Protein AF-A0A2U3KRH2-F1 (afdb_monomer_lite)

Secondary structure (DSSP, 8-state):
-HHHHHHHT--GGGTSBTTBTT---SHHHHHHHHHHHHHHHHHHTTTGGGT---HHHHHTT-SS-----THHHHHHHTT--GGGPPPHHHHTSBHHHHSTT--TTTTSBGGGHHHHHHHHHHHHT--GGGTSBTTBTT---SHHHHHHHHHHHHHHHGGGGS-GGG-----HHHHHTTSSS-------

Radius of gyration: 19.41 Å; chains: 1; bounding box: 46×32×59 Å

Foldseek 3Di:
DVVLCQLALHDPVQQAPPPCRPDRPDPNSLLVVLVVVLQVCCCVPLCVVVRGADSNLQRVNHNAGDDQDPVLLVVQLVVQDPVLDDDPVQQQDQLLVPDAQDDLRRRPRVVCVSSVLSQLCSLALHDLVQQADVVGRNDRVHVLVVSVSSVSVSVVSQCVSDDPVSRDDDGSNSRNVNHNRGDHDDPD

Structure (mmCIF, N/CA/C/O backbone):
data_AF-A0A2U3KRH2-F1
#
_entry.id   AF-A0A2U3KRH2-F1
#
loop_
_atom_site.group_PDB
_atom_site.id
_atom_site.type_symbol
_atom_site.label_atom_id
_atom_site.label_alt_id
_atom_site.label_comp_id
_atom_site.label_asym_id
_atom_site.label_entity_id
_atom_site.label_seq_id
_atom_site.pdbx_PDB_ins_code
_atom_site.Cartn_x
_atom_site.Cartn_y
_atom_site.Cartn_z
_atom_site.occupancy
_atom_site.B_iso_or_equiv
_atom_site.auth_seq_id
_atom_site.auth_comp_id
_atom_site.auth_asym_id
_atom_site.auth_atom_id
_atom_site.pdbx_PDB_model_num
ATOM 1 N N . MET A 1 1 ? 9.803 -6.862 -21.923 1.00 70.50 1 MET A N 1
ATOM 2 C CA . MET A 1 1 ? 10.541 -5.596 -21.695 1.00 70.50 1 MET A CA 1
ATOM 3 C C . MET A 1 1 ? 9.759 -4.360 -22.129 1.00 70.50 1 MET A C 1
ATOM 5 O O . MET A 1 1 ? 9.783 -3.391 -21.386 1.00 70.50 1 MET A O 1
ATOM 9 N N . GLN A 1 2 ? 9.022 -4.373 -23.251 1.00 69.81 2 GLN A N 1
ATOM 10 C CA . GLN A 1 2 ? 8.226 -3.208 -23.693 1.00 69.81 2 GLN A CA 1
ATOM 11 C C . GLN A 1 2 ? 7.195 -2.727 -22.649 1.00 69.81 2 GLN A C 1
ATOM 13 O O . GLN A 1 2 ? 7.018 -1.529 -22.452 1.00 69.81 2 GLN A O 1
ATOM 18 N N . THR A 1 3 ? 6.589 -3.654 -21.903 1.00 84.50 3 THR A N 1
ATOM 19 C CA . THR A 1 3 ? 5.672 -3.351 -20.791 1.00 84.50 3 THR A CA 1
ATOM 20 C C . THR A 1 3 ? 6.333 -2.581 -19.647 1.00 84.50 3 THR A C 1
ATOM 22 O O . THR A 1 3 ? 5.713 -1.692 -19.076 1.00 84.50 3 THR A O 1
ATOM 25 N N . ILE A 1 4 ? 7.606 -2.857 -19.347 1.00 89.44 4 ILE A N 1
ATOM 26 C CA . ILE A 1 4 ? 8.337 -2.210 -18.248 1.00 89.44 4 ILE A CA 1
ATOM 27 C C . ILE A 1 4 ? 8.609 -0.737 -18.566 1.00 89.44 4 ILE A C 1
ATOM 29 O O . ILE A 1 4 ? 8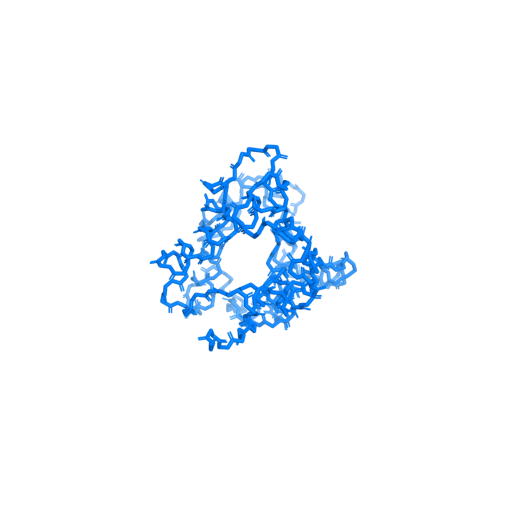.418 0.108 -17.695 1.00 89.44 4 ILE A O 1
ATOM 33 N N . GLY A 1 5 ? 8.997 -0.420 -19.806 1.00 90.50 5 GLY A N 1
ATOM 34 C CA . GLY A 1 5 ? 9.218 0.966 -20.235 1.00 90.50 5 GLY A CA 1
ATOM 35 C C . GLY A 1 5 ? 7.955 1.816 -20.093 1.00 90.50 5 GLY A C 1
ATOM 36 O O . GLY A 1 5 ? 7.981 2.858 -19.443 1.00 90.50 5 GLY A O 1
ATOM 37 N N . ARG A 1 6 ? 6.815 1.308 -20.585 1.00 90.94 6 ARG A N 1
ATOM 38 C CA . ARG A 1 6 ? 5.498 1.940 -20.403 1.00 90.94 6 ARG A CA 1
ATOM 39 C C . ARG A 1 6 ? 5.147 2.117 -18.926 1.00 90.94 6 ARG A C 1
ATOM 41 O O . ARG A 1 6 ? 4.752 3.202 -18.515 1.00 90.94 6 ARG A O 1
ATOM 48 N N . ASP A 1 7 ? 5.274 1.057 -18.131 1.00 93.19 7 ASP A N 1
ATOM 49 C CA . ASP A 1 7 ? 4.825 1.068 -16.738 1.00 93.19 7 ASP A CA 1
ATOM 50 C C . ASP A 1 7 ? 5.655 2.009 -15.857 1.00 93.19 7 ASP A C 1
ATOM 52 O O . ASP A 1 7 ? 5.129 2.561 -14.891 1.00 93.19 7 ASP A O 1
ATOM 56 N N . LEU A 1 8 ? 6.927 2.210 -16.204 1.00 93.81 8 LEU A N 1
ATOM 57 C CA . LEU A 1 8 ? 7.846 3.137 -15.543 1.00 93.81 8 LEU A CA 1
ATOM 58 C C . LEU A 1 8 ? 7.856 4.540 -16.170 1.00 93.81 8 LEU A C 1
ATOM 60 O O . LEU A 1 8 ? 8.373 5.462 -15.542 1.00 93.81 8 LEU A O 1
ATOM 64 N N . GLY A 1 9 ? 7.321 4.702 -17.383 1.00 93.62 9 GLY A N 1
ATOM 65 C CA . GLY A 1 9 ? 7.415 5.938 -18.164 1.00 93.62 9 GLY A CA 1
ATOM 66 C C . GLY A 1 9 ? 8.844 6.274 -18.589 1.00 93.62 9 GLY A C 1
ATOM 67 O O . GLY A 1 9 ? 9.248 7.433 -18.526 1.00 93.62 9 GLY A O 1
ATOM 68 N N . VAL A 1 10 ? 9.636 5.263 -18.957 1.00 94.19 10 VAL A N 1
ATOM 69 C CA . VAL A 1 10 ? 11.036 5.435 -19.371 1.00 94.19 10 VAL A CA 1
ATOM 70 C C . VAL A 1 10 ? 11.343 4.683 -20.661 1.00 94.19 10 VAL A C 1
ATOM 72 O O . VAL A 1 10 ? 10.783 3.622 -20.934 1.00 94.19 10 VAL A O 1
ATOM 75 N N . GLU A 1 11 ? 12.303 5.209 -21.415 1.00 92.75 11 GLU A N 1
ATOM 76 C CA . GLU A 1 11 ? 12.871 4.546 -22.589 1.00 92.75 11 GLU A CA 1
ATOM 77 C C . GLU A 1 11 ? 13.816 3.396 -22.202 1.00 92.75 11 GLU A C 1
ATOM 79 O O . GLU A 1 11 ? 14.381 3.366 -21.105 1.00 92.75 11 GLU A O 1
ATOM 84 N N . CYS A 1 12 ? 14.067 2.469 -23.132 1.00 92.06 12 CYS A N 1
ATOM 85 C CA . CYS A 1 12 ? 14.945 1.309 -22.917 1.00 92.06 12 CYS A CA 1
ATOM 86 C C . CYS A 1 12 ? 16.357 1.705 -22.443 1.00 92.06 12 CYS A C 1
ATOM 88 O O . CYS A 1 12 ? 16.960 1.034 -21.603 1.00 92.06 12 CYS A O 1
ATOM 90 N N . SER A 1 13 ? 16.875 2.826 -22.951 1.00 92.12 13 SER A N 1
ATOM 91 C CA . SER A 1 13 ? 18.198 3.370 -22.620 1.00 92.12 13 SER A CA 1
ATOM 92 C C . SER A 1 13 ? 18.316 3.865 -21.172 1.00 92.12 13 SER A C 1
ATOM 94 O O . SER A 1 13 ? 19.429 4.105 -20.698 1.00 92.12 13 SER A O 1
ATOM 96 N N . HIS A 1 14 ? 17.204 3.977 -20.435 1.00 93.12 14 HIS A N 1
ATOM 97 C CA . HIS A 1 14 ? 17.227 4.249 -18.998 1.00 93.12 14 HIS A CA 1
ATOM 98 C C . HIS A 1 14 ? 17.941 3.134 -18.226 1.00 93.12 14 HIS A C 1
ATOM 100 O O . HIS A 1 14 ? 18.745 3.412 -17.335 1.00 93.12 14 HIS A O 1
ATOM 106 N N . CYS A 1 15 ? 17.683 1.879 -18.604 1.00 91.69 15 CYS A N 1
ATOM 107 C CA . CYS A 1 15 ? 18.249 0.701 -17.950 1.00 91.69 15 CYS A CA 1
ATOM 108 C C . CYS A 1 15 ? 19.380 0.056 -18.751 1.00 91.69 15 CYS A C 1
ATOM 110 O O . CYS A 1 15 ? 20.245 -0.573 -18.156 1.00 91.69 15 CYS A O 1
ATOM 112 N N . HIS A 1 16 ? 19.404 0.217 -20.072 1.00 92.81 16 HIS A N 1
ATOM 113 C CA . HIS A 1 16 ? 20.395 -0.426 -20.934 1.00 92.81 16 HIS A CA 1
ATOM 114 C C . HIS A 1 16 ? 21.419 0.566 -21.495 1.00 92.81 16 HIS A C 1
ATOM 116 O O . HIS A 1 16 ? 21.164 1.771 -21.608 1.00 92.81 16 HIS A O 1
ATOM 122 N N . VAL A 1 17 ? 22.594 0.049 -21.848 1.00 92.50 17 VAL A N 1
ATOM 123 C CA . VAL A 1 17 ? 23.588 0.764 -22.654 1.00 92.50 17 VAL A CA 1
ATOM 124 C C . VAL A 1 17 ? 23.128 0.720 -24.111 1.00 92.50 17 VAL A C 1
ATOM 126 O O . VAL A 1 17 ? 22.852 -0.356 -24.640 1.00 92.50 17 VAL A O 1
ATOM 129 N N . ALA A 1 18 ? 22.981 1.889 -24.742 1.00 87.62 18 ALA A N 1
ATOM 130 C CA . ALA A 1 18 ? 22.632 1.955 -26.159 1.00 87.62 18 ALA A CA 1
ATOM 131 C C . ALA A 1 18 ? 23.716 1.245 -26.982 1.00 87.62 18 ALA A C 1
ATOM 133 O O . ALA A 1 18 ? 24.892 1.318 -26.637 1.00 87.62 18 ALA A O 1
ATOM 134 N N . ASP A 1 19 ? 23.298 0.521 -28.019 1.00 87.94 19 ASP A N 1
ATOM 135 C CA . ASP A 1 19 ? 24.166 -0.248 -28.923 1.00 87.94 19 ASP A CA 1
ATOM 136 C C . ASP A 1 19 ? 24.884 -1.463 -28.298 1.00 87.94 19 ASP A C 1
ATOM 138 O O . ASP A 1 19 ? 25.491 -2.252 -29.019 1.00 87.94 19 ASP A O 1
ATOM 142 N N . ASP A 1 20 ? 24.725 -1.698 -26.990 1.00 89.00 20 ASP A N 1
ATOM 143 C CA . ASP A 1 20 ? 25.175 -2.915 -26.307 1.00 89.00 20 ASP A CA 1
ATOM 144 C C . ASP A 1 20 ? 24.178 -3.369 -25.225 1.00 89.00 20 ASP A C 1
ATOM 146 O O . ASP A 1 20 ? 24.377 -3.242 -24.013 1.00 89.00 20 ASP A O 1
ATOM 150 N N . TRP A 1 21 ? 23.063 -3.934 -25.690 1.00 86.62 21 TRP A N 1
ATOM 151 C CA . TRP A 1 21 ? 21.920 -4.343 -24.864 1.00 86.62 21 TRP A CA 1
ATOM 152 C C . TRP A 1 21 ? 22.203 -5.495 -23.892 1.00 86.62 21 TRP A C 1
ATOM 154 O O . TRP A 1 21 ? 21.346 -5.807 -23.061 1.00 86.62 21 TRP A O 1
ATOM 164 N N . LYS A 1 22 ? 23.371 -6.141 -24.000 1.00 87.00 22 LYS A N 1
ATOM 165 C CA . LYS A 1 22 ? 23.791 -7.234 -23.114 1.00 87.00 22 LYS A CA 1
ATOM 166 C C . LYS A 1 22 ? 24.509 -6.730 -21.862 1.00 87.00 22 LYS A C 1
ATOM 168 O O . LYS A 1 22 ? 24.629 -7.498 -20.913 1.00 87.00 22 LYS A O 1
ATOM 173 N N . ARG A 1 23 ? 24.965 -5.473 -21.845 1.00 88.69 23 ARG A N 1
ATOM 174 C CA . ARG A 1 23 ? 25.612 -4.869 -20.674 1.00 88.69 23 ARG A CA 1
ATOM 175 C C . ARG A 1 23 ? 24.585 -4.487 -19.613 1.00 88.69 23 ARG A C 1
ATOM 177 O O . ARG A 1 23 ? 23.612 -3.784 -19.885 1.00 88.69 23 ARG A O 1
ATOM 184 N N . ASP A 1 24 ? 24.855 -4.917 -18.389 1.00 86.50 24 ASP A N 1
ATOM 185 C CA . ASP A 1 24 ? 24.032 -4.754 -17.187 1.00 86.50 24 ASP A CA 1
ATOM 186 C C . ASP A 1 24 ? 24.647 -3.786 -16.158 1.00 86.50 24 ASP A C 1
ATOM 188 O O . ASP A 1 24 ? 24.231 -3.719 -15.004 1.00 86.50 24 ASP A O 1
ATOM 192 N N . GLU A 1 25 ? 25.616 -2.981 -16.586 1.00 89.44 25 GLU A N 1
ATOM 193 C CA . GLU A 1 25 ? 26.417 -2.108 -15.719 1.00 89.44 25 GLU A CA 1
ATOM 194 C C . GLU A 1 25 ? 25.675 -0.895 -15.143 1.00 89.44 25 GLU A C 1
ATOM 196 O O . GLU A 1 25 ? 26.145 -0.260 -14.196 1.00 89.44 25 GLU A O 1
ATOM 201 N N . LYS A 1 26 ? 24.519 -0.533 -15.709 1.00 92.75 26 LYS A N 1
ATOM 202 C CA . LYS A 1 26 ? 23.743 0.604 -15.215 1.00 92.75 26 LYS A CA 1
ATOM 203 C C . LYS A 1 26 ? 23.108 0.253 -13.865 1.00 92.75 26 LYS A C 1
ATOM 205 O O . LYS A 1 26 ? 22.408 -0.755 -13.774 1.00 92.75 26 LYS A O 1
ATOM 210 N N . PRO A 1 27 ? 23.211 1.110 -12.832 1.00 92.38 27 PRO A N 1
ATOM 211 C CA . PRO A 1 27 ? 22.568 0.861 -11.537 1.00 92.38 27 PRO A CA 1
ATOM 212 C C . PRO A 1 27 ? 21.052 0.609 -11.628 1.00 92.38 27 PRO A C 1
ATOM 214 O O . PRO A 1 27 ? 20.483 -0.130 -10.822 1.00 92.38 27 PRO A O 1
ATOM 217 N N . GLN A 1 28 ? 20.397 1.218 -12.620 1.00 93.00 28 GLN A N 1
ATOM 218 C CA . GLN A 1 28 ? 18.980 1.046 -12.932 1.00 93.00 28 GLN A CA 1
ATOM 219 C C . GLN A 1 28 ? 18.657 -0.388 -13.366 1.00 93.00 28 GLN A C 1
ATOM 221 O O . GLN A 1 28 ? 17.587 -0.885 -13.021 1.00 93.00 28 GLN A O 1
ATOM 226 N N . PHE A 1 29 ? 19.570 -1.065 -14.070 1.00 93.12 29 PHE A N 1
ATOM 227 C CA . PHE A 1 29 ? 19.392 -2.450 -14.501 1.00 93.12 29 PHE A CA 1
ATOM 228 C C . PHE A 1 29 ? 19.314 -3.394 -13.297 1.00 93.12 29 PHE A C 1
ATOM 230 O O . PHE A 1 29 ? 18.320 -4.103 -13.134 1.00 93.12 29 PHE A O 1
ATOM 237 N N . ASP A 1 30 ? 20.311 -3.355 -12.405 1.00 92.94 30 ASP A N 1
ATOM 238 C CA . ASP A 1 30 ? 20.318 -4.191 -11.194 1.00 92.94 30 ASP A CA 1
ATOM 239 C C . ASP A 1 30 ? 19.111 -3.885 -10.294 1.00 92.94 30 ASP A C 1
ATOM 241 O O . ASP A 1 30 ? 18.456 -4.792 -9.773 1.00 92.94 30 ASP A O 1
ATOM 245 N N . PHE A 1 31 ? 18.757 -2.605 -10.142 1.00 94.00 31 PHE A N 1
ATOM 246 C CA . PHE A 1 31 ? 17.587 -2.228 -9.353 1.00 94.00 31 PHE A CA 1
ATOM 247 C C . PHE A 1 31 ? 16.275 -2.744 -9.968 1.00 94.00 31 PHE A C 1
ATOM 249 O O . PHE A 1 31 ? 15.429 -3.283 -9.250 1.00 94.00 31 PHE A O 1
ATOM 256 N N . ALA A 1 32 ? 16.119 -2.651 -11.291 1.00 94.25 32 ALA A N 1
ATOM 257 C CA . ALA A 1 32 ? 14.970 -3.205 -12.000 1.00 94.25 32 ALA A CA 1
ATOM 258 C C . ALA A 1 32 ? 14.902 -4.735 -11.862 1.00 94.25 32 ALA A C 1
ATOM 260 O O . ALA A 1 32 ? 13.823 -5.275 -11.623 1.00 94.25 32 ALA A O 1
ATOM 261 N N . ALA A 1 33 ? 16.035 -5.442 -11.913 1.00 94.12 33 ALA A N 1
ATOM 262 C CA . ALA A 1 33 ? 16.079 -6.889 -11.697 1.00 94.12 33 ALA A CA 1
ATOM 263 C C . ALA A 1 33 ? 15.563 -7.287 -10.300 1.00 94.12 33 ALA A C 1
ATOM 265 O O . ALA A 1 33 ? 14.817 -8.261 -10.160 1.00 94.12 33 ALA A O 1
ATOM 266 N N . ARG A 1 34 ? 15.890 -6.509 -9.260 1.00 95.69 34 ARG A N 1
ATOM 267 C CA . ARG A 1 34 ? 15.358 -6.708 -7.897 1.00 95.69 34 ARG A CA 1
ATOM 268 C C . ARG A 1 34 ? 13.857 -6.447 -7.824 1.00 95.69 34 ARG A C 1
ATOM 270 O O . ARG A 1 34 ? 13.134 -7.239 -7.223 1.00 95.69 34 ARG A O 1
ATOM 277 N N . MET A 1 35 ? 13.375 -5.399 -8.490 1.00 95.56 35 MET A N 1
ATOM 278 C CA . MET A 1 35 ? 11.940 -5.114 -8.599 1.00 95.56 35 MET A CA 1
ATOM 279 C C . MET A 1 35 ? 11.175 -6.233 -9.321 1.00 95.56 35 MET A C 1
ATOM 281 O O . MET A 1 35 ? 10.083 -6.604 -8.891 1.00 95.56 35 MET A O 1
ATOM 285 N N . ILE A 1 36 ? 11.750 -6.829 -10.370 1.00 95.44 36 ILE A N 1
ATOM 286 C CA . ILE A 1 36 ? 11.160 -7.985 -11.063 1.00 95.44 36 ILE A CA 1
ATOM 287 C C . ILE A 1 36 ? 11.036 -9.173 -10.100 1.00 95.44 36 ILE A C 1
ATOM 289 O O . ILE A 1 36 ? 9.952 -9.734 -9.959 1.00 95.44 36 ILE A O 1
ATOM 293 N N . ARG A 1 37 ? 12.104 -9.510 -9.365 1.00 96.56 37 ARG A N 1
ATOM 294 C CA . ARG A 1 37 ? 12.066 -10.596 -8.367 1.00 96.56 37 ARG A CA 1
ATOM 295 C C . ARG A 1 37 ? 11.051 -10.323 -7.259 1.00 96.56 37 ARG A C 1
ATOM 297 O O . ARG A 1 37 ? 10.305 -11.225 -6.892 1.00 96.56 37 ARG A O 1
ATOM 304 N N . MET A 1 38 ? 10.985 -9.085 -6.765 1.00 96.31 38 MET A N 1
ATOM 305 C CA . MET A 1 38 ? 9.997 -8.677 -5.766 1.00 96.31 38 MET A CA 1
ATOM 306 C C . MET A 1 38 ? 8.575 -8.862 -6.297 1.00 96.31 38 MET A C 1
ATOM 308 O O . MET A 1 38 ? 7.769 -9.525 -5.656 1.00 96.31 38 MET A O 1
ATOM 312 N N . THR A 1 39 ? 8.246 -8.305 -7.463 1.00 95.25 39 THR A N 1
ATOM 313 C CA . THR A 1 39 ? 6.881 -8.388 -8.015 1.00 95.25 39 THR A CA 1
ATOM 314 C C . THR A 1 39 ? 6.455 -9.833 -8.273 1.00 95.25 39 THR A C 1
ATOM 316 O O . THR A 1 39 ? 5.336 -10.203 -7.915 1.00 95.25 39 THR A O 1
ATOM 319 N N . GLN A 1 40 ? 7.353 -10.670 -8.799 1.00 95.56 40 GLN A N 1
ATOM 320 C CA . GLN A 1 40 ? 7.120 -12.105 -8.984 1.00 95.56 40 GLN A CA 1
ATOM 321 C C . GLN A 1 40 ? 6.924 -12.829 -7.648 1.00 95.56 40 GLN A C 1
ATOM 323 O O . GLN A 1 40 ? 5.939 -13.544 -7.479 1.00 95.56 40 GLN A O 1
ATOM 328 N N . GLY A 1 41 ? 7.814 -12.615 -6.678 1.00 96.62 41 GLY A N 1
ATOM 329 C CA . GLY A 1 41 ? 7.757 -13.289 -5.383 1.00 96.62 41 GLY A CA 1
ATOM 330 C C . GLY A 1 41 ? 6.550 -12.874 -4.540 1.00 96.62 41 GLY A C 1
ATOM 331 O O . GLY A 1 41 ? 5.884 -13.728 -3.957 1.00 96.62 41 GLY A O 1
ATOM 332 N N . LEU A 1 42 ? 6.183 -11.588 -4.536 1.00 95.50 42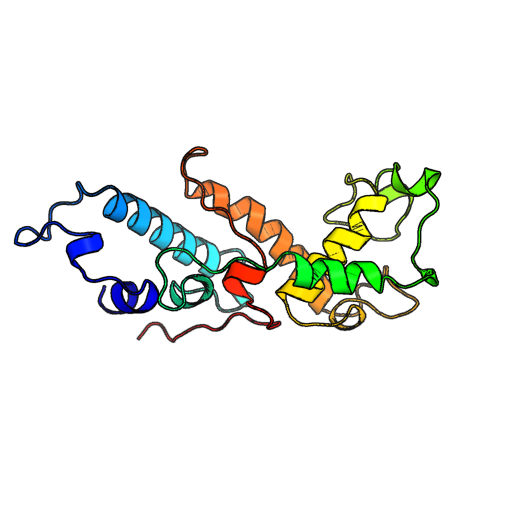 LEU A N 1
ATOM 333 C CA . LEU A 1 42 ? 4.956 -11.122 -3.884 1.00 95.50 42 LEU A CA 1
ATOM 334 C C . LEU A 1 42 ? 3.707 -11.713 -4.550 1.00 95.50 42 LEU A C 1
ATOM 336 O O . LEU A 1 42 ? 2.796 -12.147 -3.844 1.00 95.50 42 LEU A O 1
ATOM 340 N N . SER A 1 43 ? 3.675 -11.764 -5.887 1.00 95.25 43 SER A N 1
ATOM 341 C CA . SER A 1 43 ? 2.542 -12.304 -6.652 1.00 95.25 43 SER A CA 1
ATOM 342 C C . SER A 1 43 ? 2.408 -13.822 -6.545 1.00 95.25 43 SER A C 1
ATOM 344 O O . SER A 1 43 ? 1.295 -14.325 -6.600 1.00 95.25 43 SER A O 1
ATOM 346 N N . ALA A 1 44 ? 3.505 -14.556 -6.355 1.00 95.75 44 ALA A N 1
ATOM 347 C CA . ALA A 1 44 ? 3.479 -15.995 -6.087 1.00 95.75 44 ALA A CA 1
ATOM 348 C C . ALA A 1 44 ? 3.222 -16.326 -4.600 1.00 95.75 44 ALA A C 1
ATOM 350 O O . ALA A 1 44 ? 2.737 -17.413 -4.275 1.00 95.75 44 ALA A O 1
ATOM 351 N N . GLY A 1 45 ? 3.548 -15.394 -3.700 1.00 95.44 45 GLY A N 1
ATOM 352 C CA . GLY A 1 45 ? 3.420 -15.524 -2.250 1.00 95.44 45 GLY A CA 1
ATOM 353 C C . GLY A 1 45 ? 2.189 -14.812 -1.690 1.00 95.44 45 GLY A C 1
ATOM 354 O O . GLY A 1 45 ? 1.054 -15.161 -2.009 1.00 95.44 45 GLY A O 1
ATOM 355 N N . THR A 1 46 ? 2.414 -13.813 -0.829 1.00 94.81 46 THR A N 1
ATOM 356 C CA . THR A 1 46 ? 1.383 -13.103 -0.044 1.00 94.81 46 THR A CA 1
ATOM 357 C C . THR A 1 46 ? 0.213 -12.564 -0.874 1.00 94.81 46 THR A C 1
ATOM 359 O O . THR A 1 46 ? -0.892 -12.445 -0.351 1.00 94.81 46 THR A O 1
ATOM 362 N N . LEU A 1 47 ? 0.428 -12.236 -2.153 1.00 95.31 47 LEU A N 1
ATOM 363 C CA . LEU A 1 47 ? -0.594 -11.665 -3.036 1.00 95.31 47 LEU A CA 1
ATOM 364 C C . LEU A 1 47 ? -1.195 -12.666 -4.027 1.00 95.31 47 LEU A C 1
ATOM 366 O O . LEU A 1 47 ? -2.039 -12.260 -4.828 1.00 95.31 47 LEU A O 1
ATOM 370 N N . ARG A 1 48 ? -0.805 -13.945 -3.980 1.00 94.06 48 ARG A N 1
ATOM 371 C CA . ARG A 1 48 ? -1.260 -14.977 -4.927 1.00 94.06 48 ARG A CA 1
ATOM 372 C C . ARG A 1 48 ? -2.775 -15.021 -5.046 1.00 94.06 48 ARG A C 1
ATOM 374 O O . ARG A 1 48 ? -3.322 -14.831 -6.129 1.00 94.06 48 ARG A O 1
ATOM 381 N N . ASP A 1 49 ? -3.449 -15.150 -3.911 1.00 93.50 49 ASP A N 1
ATOM 382 C CA . ASP A 1 49 ? -4.905 -15.315 -3.871 1.00 93.50 49 ASP A CA 1
ATOM 383 C C . ASP A 1 49 ? -5.651 -13.971 -4.025 1.00 93.50 49 ASP A C 1
ATOM 385 O O . ASP A 1 49 ? -6.876 -13.923 -4.086 1.00 93.50 49 ASP A O 1
ATOM 389 N N . LEU A 1 50 ? -4.908 -12.861 -4.139 1.00 92.69 50 LEU A N 1
ATOM 390 C CA . LEU A 1 50 ? -5.425 -11.518 -4.422 1.00 92.69 50 LEU A CA 1
ATOM 391 C C . LEU A 1 50 ? -5.157 -11.081 -5.874 1.00 92.69 50 LEU A C 1
ATOM 393 O O . LEU A 1 50 ? -5.501 -9.961 -6.262 1.00 92.69 50 LEU A O 1
ATOM 397 N N . GLY A 1 51 ? -4.568 -11.959 -6.694 1.00 90.69 51 GLY A N 1
ATOM 398 C CA . GLY A 1 51 ? -4.267 -11.750 -8.114 1.00 90.69 51 GLY A CA 1
ATOM 399 C C . GLY A 1 51 ? -2.936 -11.045 -8.408 1.00 90.69 51 GLY A C 1
ATOM 400 O O . GLY A 1 51 ? -2.744 -10.563 -9.522 1.00 90.69 51 GLY A O 1
ATOM 401 N N . GLY A 1 52 ? -2.042 -10.936 -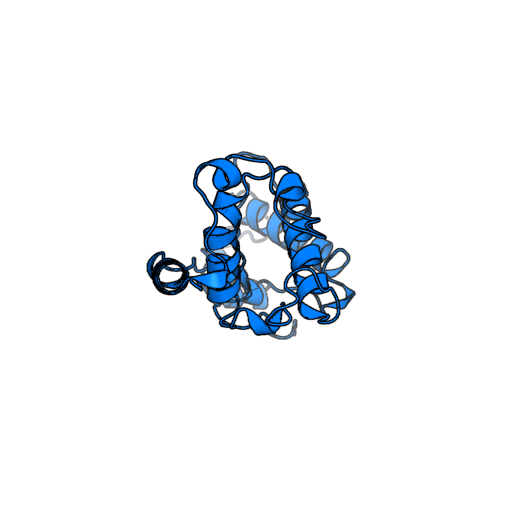7.421 1.00 93.44 52 GLY A N 1
ATOM 402 C CA . GLY A 1 52 ? -0.701 -10.371 -7.596 1.00 93.44 52 GLY A CA 1
ATOM 403 C C . GLY A 1 52 ? -0.656 -8.867 -7.888 1.00 93.44 52 GLY A C 1
ATOM 404 O O . GLY A 1 52 ? -1.654 -8.151 -7.759 1.00 93.44 52 GLY A O 1
ATOM 405 N N . VAL A 1 53 ? 0.531 -8.394 -8.273 1.00 93.75 53 VAL A N 1
ATOM 406 C CA . VAL A 1 53 ? 0.837 -7.001 -8.646 1.00 93.75 53 VAL A CA 1
ATOM 407 C C . VAL A 1 53 ? 1.712 -6.954 -9.894 1.00 93.75 53 VAL A C 1
ATOM 409 O O . VAL A 1 53 ? 2.452 -7.887 -10.192 1.00 93.75 53 VAL A O 1
ATOM 412 N N . THR A 1 54 ? 1.649 -5.832 -10.605 1.00 93.50 54 THR A N 1
ATOM 413 C CA . THR A 1 54 ? 2.492 -5.541 -11.775 1.00 93.50 54 THR A CA 1
ATOM 414 C C . THR A 1 54 ? 3.298 -4.267 -11.535 1.00 93.50 54 THR A C 1
ATOM 416 O O . THR A 1 54 ? 3.084 -3.574 -10.538 1.00 93.50 54 THR A O 1
ATOM 419 N N . CYS A 1 55 ? 4.207 -3.920 -12.448 1.00 94.44 55 CYS A N 1
ATOM 420 C CA . CYS A 1 55 ? 4.924 -2.645 -12.392 1.00 94.44 55 CYS A CA 1
ATOM 421 C C . CYS A 1 55 ? 3.933 -1.464 -12.401 1.00 94.44 55 CYS A C 1
ATOM 423 O O . CYS A 1 55 ? 4.076 -0.542 -11.594 1.00 94.44 55 CYS A O 1
ATOM 425 N N . TRP A 1 56 ? 2.874 -1.545 -13.221 1.00 94.62 56 TRP A N 1
ATOM 426 C CA . TRP A 1 56 ? 1.788 -0.559 -13.258 1.00 94.62 56 TRP A CA 1
ATOM 427 C C . TRP A 1 56 ? 1.104 -0.339 -11.908 1.00 94.62 56 TRP A C 1
ATOM 429 O O . TRP A 1 56 ? 0.759 0.795 -11.592 1.00 94.62 56 TRP A O 1
ATOM 439 N N . SER A 1 57 ? 0.944 -1.383 -11.086 1.00 94.31 57 SER A N 1
ATOM 440 C CA . SER A 1 57 ? 0.253 -1.273 -9.794 1.00 94.31 57 SER A CA 1
ATOM 441 C C . SER A 1 57 ? 0.827 -0.177 -8.907 1.00 94.31 57 SER A C 1
ATOM 443 O O . SER A 1 57 ? 0.063 0.485 -8.212 1.00 94.31 57 SER A O 1
ATOM 445 N N . CYS A 1 58 ? 2.142 0.043 -8.977 1.00 95.25 58 CYS A N 1
ATOM 446 C CA . CYS A 1 58 ? 2.830 1.085 -8.223 1.00 95.25 58 CYS A CA 1
ATOM 447 C C . CYS A 1 58 ? 3.190 2.295 -9.091 1.00 95.25 58 CYS A C 1
ATOM 449 O O . CYS A 1 58 ? 2.962 3.437 -8.696 1.00 95.25 58 CYS A O 1
ATOM 451 N N . HIS A 1 59 ? 3.808 2.049 -10.249 1.00 95.31 59 HIS A N 1
ATOM 452 C CA . HIS A 1 59 ? 4.522 3.083 -10.990 1.00 95.31 59 HIS A CA 1
ATOM 453 C C . HIS A 1 59 ? 3.611 3.964 -11.842 1.00 95.31 59 HIS A C 1
ATOM 455 O O . HIS A 1 59 ? 3.841 5.168 -11.895 1.00 95.31 59 HIS A O 1
ATOM 461 N N . ARG A 1 60 ? 2.575 3.402 -12.480 1.00 93.69 60 ARG A N 1
ATOM 462 C CA . ARG A 1 60 ? 1.621 4.135 -13.340 1.00 93.69 60 ARG A CA 1
ATOM 463 C C . ARG A 1 60 ? 2.291 5.168 -14.258 1.00 93.69 60 ARG A C 1
ATOM 465 O O . ARG A 1 60 ? 1.949 6.349 -14.239 1.00 93.69 60 ARG A O 1
ATOM 472 N N . GLY A 1 61 ? 3.307 4.731 -14.999 1.00 93.62 61 GLY A N 1
ATOM 473 C CA . GLY A 1 61 ? 4.066 5.578 -15.919 1.00 93.62 61 GLY A CA 1
ATOM 474 C C . GLY A 1 61 ? 5.079 6.509 -15.247 1.00 93.62 61 GLY A C 1
ATOM 475 O O . GLY A 1 61 ? 5.529 7.457 -15.877 1.00 93.62 61 GLY A O 1
ATOM 476 N N . ASN A 1 62 ? 5.430 6.280 -13.978 1.00 93.81 62 ASN A N 1
ATOM 477 C CA . ASN A 1 62 ? 6.407 7.085 -13.246 1.00 93.81 62 ASN A CA 1
ATOM 478 C C . ASN A 1 62 ? 7.467 6.209 -12.571 1.00 93.81 62 ASN A C 1
ATOM 480 O O . ASN A 1 62 ? 7.163 5.355 -11.735 1.00 93.81 62 ASN A O 1
ATOM 484 N N . VAL A 1 63 ? 8.745 6.493 -12.837 1.00 92.31 63 VAL A N 1
ATOM 485 C CA . VAL A 1 63 ? 9.881 5.759 -12.248 1.00 92.31 63 VAL A CA 1
ATOM 486 C C . VAL A 1 63 ? 9.898 5.826 -10.715 1.00 92.31 63 VAL A C 1
ATOM 488 O O . VAL A 1 63 ? 10.353 4.895 -10.052 1.00 92.31 63 VAL A O 1
ATOM 491 N N . LYS A 1 64 ? 9.341 6.894 -10.132 1.00 92.69 64 LYS A N 1
ATOM 492 C CA . LYS A 1 64 ? 9.074 7.010 -8.695 1.00 92.69 64 LYS A CA 1
ATOM 493 C C . LYS A 1 64 ? 7.564 6.912 -8.459 1.00 92.69 64 LYS A C 1
ATOM 495 O O . LYS A 1 64 ? 6.847 7.804 -8.907 1.00 92.69 64 LYS A O 1
ATOM 500 N N . PRO A 1 65 ? 7.079 5.879 -7.748 1.00 94.31 65 PRO A N 1
ATOM 501 C CA . PRO A 1 65 ? 5.662 5.753 -7.438 1.00 94.31 65 PRO A CA 1
ATOM 502 C C . PRO A 1 65 ? 5.114 6.932 -6.630 1.00 94.31 65 PRO A C 1
ATOM 504 O O . PRO A 1 65 ? 5.825 7.543 -5.824 1.00 94.31 65 PRO A O 1
ATOM 507 N N . ALA A 1 66 ? 3.820 7.202 -6.799 1.00 93.00 66 ALA A N 1
ATOM 508 C CA . ALA A 1 66 ? 3.125 8.234 -6.045 1.00 93.00 66 ALA A CA 1
ATOM 509 C C . ALA A 1 66 ? 3.125 7.934 -4.535 1.00 93.00 66 ALA A C 1
ATOM 511 O O . ALA A 1 66 ? 3.037 6.783 -4.090 1.00 93.00 66 ALA A O 1
ATOM 512 N N . ARG A 1 67 ? 3.184 8.999 -3.731 1.00 93.75 67 ARG A N 1
ATOM 513 C CA . ARG A 1 67 ? 3.029 8.943 -2.272 1.00 93.75 67 ARG A CA 1
ATOM 514 C C . ARG A 1 67 ? 1.748 9.650 -1.868 1.00 93.75 67 ARG A C 1
ATOM 516 O O . ARG A 1 67 ? 1.313 10.580 -2.541 1.00 93.75 67 ARG A O 1
ATOM 523 N N . MET A 1 68 ? 1.166 9.212 -0.758 1.00 94.56 68 MET A N 1
ATOM 524 C CA . MET A 1 68 ? -0.051 9.830 -0.250 1.00 94.56 68 MET A CA 1
ATOM 525 C C . MET A 1 68 ? 0.240 11.251 0.254 1.00 94.56 68 MET A C 1
ATOM 527 O O . MET A 1 68 ? 1.170 11.412 1.055 1.00 94.56 68 MET A O 1
ATOM 531 N N . PRO A 1 69 ? -0.542 12.269 -0.148 1.00 93.81 69 PRO A N 1
ATOM 532 C CA . PRO A 1 69 ? -0.461 13.592 0.457 1.00 93.81 69 PRO A CA 1
ATOM 533 C C . PRO A 1 69 ? -0.760 13.526 1.958 1.00 93.81 69 PRO A C 1
ATOM 535 O O . PRO A 1 69 ? -1.626 12.772 2.403 1.00 93.81 69 PRO A O 1
ATOM 538 N N . ARG A 1 70 ? -0.057 14.336 2.756 1.00 93.88 70 ARG A N 1
ATOM 539 C CA . ARG A 1 70 ? -0.228 14.347 4.217 1.00 93.88 70 ARG A CA 1
ATOM 540 C C . ARG A 1 70 ? -1.653 14.746 4.629 1.00 93.88 70 ARG A C 1
ATOM 542 O O . ARG A 1 70 ? -2.274 14.045 5.424 1.00 93.88 70 ARG A O 1
ATOM 549 N N . ALA A 1 71 ? -2.198 15.777 3.982 1.00 95.31 71 ALA A N 1
ATOM 550 C CA . ALA A 1 71 ? -3.561 16.254 4.213 1.00 95.31 71 ALA A CA 1
ATOM 551 C C . ALA A 1 71 ? -4.621 15.139 4.082 1.00 95.31 71 ALA A C 1
ATOM 553 O O . ALA A 1 71 ? -5.591 15.113 4.832 1.00 95.31 71 ALA A O 1
ATOM 554 N N . SER A 1 72 ? -4.406 14.151 3.199 1.00 92.50 72 SER A N 1
ATOM 555 C CA . SER A 1 72 ? -5.376 13.079 2.940 1.00 92.50 72 SER A CA 1
ATOM 556 C C . SER A 1 72 ? -5.714 12.227 4.168 1.00 92.50 72 SER A C 1
ATOM 558 O O . SER A 1 72 ? -6.834 11.721 4.264 1.00 92.50 72 SER A O 1
ATOM 560 N N . TRP A 1 73 ? -4.768 12.036 5.094 1.00 94.12 73 TRP A N 1
ATOM 561 C CA . TRP A 1 73 ? -5.014 11.302 6.339 1.00 94.12 73 TRP A CA 1
ATOM 562 C C . TRP A 1 73 ? -5.222 12.230 7.540 1.00 94.12 73 TRP A C 1
ATOM 564 O O . TRP A 1 73 ? -5.929 11.837 8.467 1.00 94.12 73 TRP A O 1
ATOM 574 N N . GLU A 1 74 ? -4.681 13.452 7.520 1.00 96.25 74 GLU A N 1
ATOM 575 C CA . GLU A 1 74 ? -4.924 14.457 8.565 1.00 96.25 74 GLU A CA 1
ATOM 576 C C . GLU A 1 74 ? -6.394 14.876 8.619 1.00 96.25 74 GLU A C 1
ATOM 578 O O . GLU A 1 74 ? -6.980 14.875 9.699 1.00 96.25 74 GLU A O 1
ATOM 583 N N . ASP A 1 75 ? -7.030 15.113 7.470 1.00 93.50 75 ASP A N 1
ATOM 584 C CA . ASP A 1 75 ? -8.454 15.470 7.401 1.00 93.50 75 ASP A CA 1
ATOM 585 C C . ASP A 1 75 ? -9.360 14.376 7.980 1.00 93.50 75 ASP A C 1
ATOM 587 O O . ASP A 1 75 ? -10.435 14.646 8.521 1.00 93.50 75 ASP A O 1
ATOM 591 N N . ARG A 1 76 ? -8.934 13.116 7.855 1.00 94.06 76 ARG A N 1
ATOM 592 C CA . ARG A 1 76 ? -9.641 11.961 8.420 1.00 94.06 76 ARG A CA 1
ATOM 593 C C . ARG A 1 76 ? -9.398 11.840 9.915 1.00 94.06 76 ARG A C 1
ATOM 595 O O . ARG A 1 76 ? -10.350 11.615 10.655 1.00 94.06 76 ARG A O 1
ATOM 602 N N . LEU A 1 77 ? -8.157 12.037 10.354 1.00 95.06 77 LEU A N 1
ATOM 603 C CA . LEU A 1 77 ? -7.804 12.031 11.769 1.00 95.06 77 LEU A CA 1
ATOM 604 C C . LEU A 1 77 ? -8.505 13.166 12.530 1.00 95.06 77 LEU A C 1
ATOM 606 O O . LEU A 1 77 ? -8.976 12.954 13.642 1.00 95.06 77 LEU A O 1
ATOM 610 N N . ALA A 1 78 ? -8.653 14.341 11.916 1.00 94.31 78 ALA A N 1
ATOM 611 C CA . ALA A 1 78 ? -9.410 15.457 12.482 1.00 94.31 78 ALA A CA 1
ATOM 612 C C . ALA A 1 78 ? -10.892 15.110 12.723 1.00 94.31 78 ALA A C 1
ATOM 614 O O . ALA A 1 78 ? -11.525 15.671 13.612 1.00 94.31 78 ALA A O 1
ATOM 615 N N . LYS A 1 79 ? -11.436 14.154 11.959 1.00 91.81 79 LYS A N 1
ATOM 616 C CA . LYS A 1 79 ? -12.816 13.649 12.056 1.00 91.81 79 LYS A CA 1
ATOM 617 C C . LYS A 1 79 ? -12.902 12.327 12.826 1.00 91.81 79 LYS A C 1
ATOM 619 O O . LYS A 1 79 ? -13.861 11.573 12.651 1.00 91.81 79 LYS A O 1
ATOM 624 N N . TRP A 1 80 ? -11.898 12.014 13.646 1.00 93.06 80 TRP A N 1
ATOM 625 C CA . TRP A 1 80 ? -11.902 10.798 14.453 1.00 93.06 80 TRP A CA 1
ATOM 626 C C . TRP A 1 80 ? -13.122 10.772 15.393 1.00 93.06 80 TRP A C 1
ATOM 628 O O . TRP A 1 80 ? -13.348 11.761 16.095 1.00 93.06 80 TRP A O 1
ATOM 638 N N . PRO A 1 81 ? -13.903 9.674 15.444 1.00 88.06 81 PRO A N 1
ATOM 639 C CA . PRO A 1 81 ? -15.131 9.632 16.234 1.00 88.06 81 PRO A CA 1
ATOM 640 C C . PRO A 1 81 ? -14.874 9.865 17.724 1.00 88.06 81 PRO A C 1
ATOM 642 O O . PRO A 1 81 ? -14.012 9.212 18.313 1.00 88.06 81 PRO A O 1
ATOM 645 N N . ASP A 1 82 ? -15.678 10.723 18.358 1.00 88.44 82 ASP A N 1
ATOM 646 C CA . ASP A 1 82 ? -15.560 11.021 19.793 1.00 88.44 82 ASP A CA 1
ATOM 647 C C . ASP A 1 82 ? -15.697 9.767 20.663 1.00 88.44 82 ASP A C 1
ATOM 649 O O . ASP A 1 82 ? -14.933 9.576 21.605 1.00 88.44 82 ASP A O 1
ATOM 653 N N . ALA A 1 83 ? -16.592 8.853 20.278 1.00 85.81 83 ALA A N 1
ATOM 654 C CA . ALA A 1 83 ? -1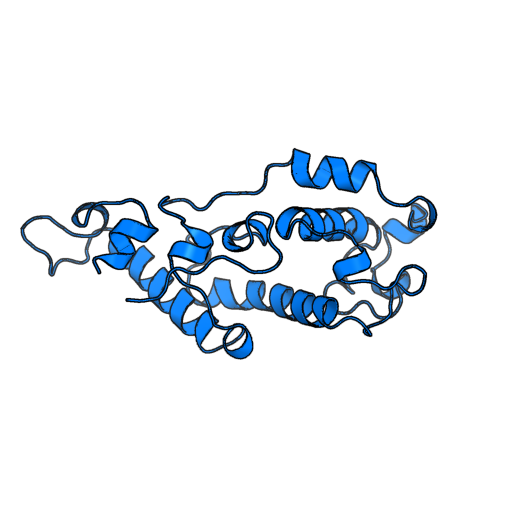6.788 7.564 20.944 1.00 85.81 83 ALA A CA 1
ATOM 655 C C . ALA A 1 83 ? -15.546 6.646 20.927 1.00 85.81 83 ALA A C 1
ATOM 657 O O . ALA A 1 83 ? -15.515 5.652 21.647 1.00 85.81 83 ALA A O 1
ATOM 658 N N . LEU A 1 84 ? -14.543 6.945 20.095 1.00 86.38 84 LEU A N 1
ATOM 659 C CA . LEU A 1 84 ? -13.291 6.194 19.975 1.00 86.38 84 LEU A CA 1
ATOM 660 C C . LEU A 1 84 ? -12.075 6.950 20.522 1.00 86.38 84 LEU A C 1
ATOM 662 O O . LEU A 1 84 ? -10.948 6.469 20.370 1.00 86.38 84 LEU A O 1
ATOM 666 N N . LYS A 1 85 ? -12.257 8.141 21.103 1.00 89.81 85 LYS A N 1
ATOM 667 C CA . LYS A 1 85 ? -11.152 8.893 21.703 1.00 89.81 85 LYS A CA 1
ATOM 668 C C . LYS A 1 85 ? -10.692 8.198 22.982 1.00 89.81 85 LYS A C 1
ATOM 670 O O . LYS A 1 85 ? -11.494 7.850 23.845 1.00 89.81 85 LYS A O 1
ATOM 675 N N . LEU A 1 86 ? -9.384 7.985 23.079 1.00 90.75 86 LEU A N 1
ATOM 676 C CA . LEU A 1 86 ? -8.746 7.411 24.259 1.00 90.75 86 LEU A CA 1
ATOM 677 C C . LEU A 1 86 ? -8.433 8.499 25.286 1.00 90.75 86 LEU A C 1
ATOM 679 O O . LEU A 1 86 ? -8.214 9.654 24.928 1.00 90.75 86 LEU A O 1
ATOM 683 N N . LYS A 1 87 ? -8.346 8.099 26.556 1.00 92.25 87 LYS A N 1
ATOM 684 C CA . LYS A 1 87 ? -7.714 8.911 27.600 1.00 92.25 87 LYS A CA 1
ATOM 685 C C . LYS A 1 87 ? -6.196 8.916 27.399 1.00 92.25 87 LYS A C 1
ATOM 687 O O . LYS A 1 87 ? -5.633 7.920 26.941 1.00 92.25 87 LYS A O 1
ATOM 692 N N . ASP A 1 88 ? -5.525 9.988 27.814 1.00 90.50 88 ASP A N 1
ATOM 693 C CA . ASP A 1 88 ? -4.067 10.134 27.663 1.00 90.50 88 ASP A CA 1
ATOM 694 C C . ASP A 1 88 ? -3.268 9.013 28.347 1.00 90.50 88 ASP A C 1
ATOM 696 O O . ASP A 1 88 ? -2.219 8.588 27.856 1.00 90.50 88 ASP A O 1
ATOM 700 N N . GLU A 1 89 ? -3.774 8.503 29.470 1.00 92.00 89 GLU A N 1
ATOM 701 C CA . GLU A 1 89 ? -3.183 7.376 30.197 1.00 92.00 89 GLU A CA 1
ATOM 702 C C . GLU A 1 89 ? -3.231 6.077 29.387 1.00 92.00 89 GLU A C 1
ATOM 704 O O . GLU A 1 89 ? -2.260 5.321 29.367 1.00 92.00 89 GLU A O 1
ATOM 709 N N . ASP A 1 90 ? -4.340 5.825 28.689 1.00 94.69 90 ASP A N 1
ATOM 710 C CA . ASP A 1 90 ? -4.510 4.637 27.853 1.00 94.69 90 ASP A CA 1
ATOM 711 C C . ASP A 1 90 ? -3.730 4.763 26.544 1.00 94.69 90 ASP A C 1
ATOM 713 O O . ASP A 1 90 ? -3.184 3.778 26.056 1.00 94.69 90 ASP A O 1
ATOM 717 N N . ALA A 1 91 ? -3.583 5.977 26.006 1.00 94.44 91 ALA A N 1
ATOM 718 C CA . ALA A 1 91 ? -2.858 6.233 24.764 1.00 94.44 91 ALA A CA 1
ATOM 719 C C . ALA A 1 91 ? -1.389 5.763 24.797 1.00 94.44 91 ALA A C 1
ATOM 721 O O . ALA A 1 91 ? -0.839 5.386 23.758 1.00 94.44 91 ALA A O 1
ATOM 722 N N . LYS A 1 92 ? -0.759 5.770 25.979 1.00 95.38 92 LYS A N 1
ATOM 723 C CA . LYS A 1 92 ? 0.635 5.336 26.179 1.00 95.38 92 LYS A CA 1
ATOM 724 C C . LYS A 1 92 ? 0.782 3.825 26.362 1.00 95.38 92 LYS A C 1
ATOM 726 O O . LYS A 1 92 ? 1.890 3.313 26.219 1.00 95.38 92 LYS A O 1
ATOM 731 N N . LYS A 1 93 ? -0.301 3.115 26.691 1.00 96.81 93 LYS A N 1
ATOM 732 C CA . LYS A 1 93 ? -0.272 1.666 26.918 1.00 96.81 93 LYS A CA 1
ATOM 733 C C . LYS A 1 93 ? -0.130 0.915 25.589 1.00 96.81 93 LYS A C 1
ATOM 735 O O . LYS A 1 93 ? -0.542 1.436 24.547 1.00 96.81 93 LYS A O 1
ATOM 740 N N . PRO A 1 94 ? 0.419 -0.311 25.599 1.00 97.31 94 PRO A N 1
ATOM 741 C CA . PRO A 1 94 ? 0.337 -1.214 24.459 1.00 97.31 94 PRO A CA 1
ATOM 742 C C . PRO A 1 94 ? -1.110 -1.388 23.991 1.00 97.31 94 PRO A C 1
ATOM 744 O O . PRO A 1 94 ? -2.031 -1.514 24.799 1.00 97.31 94 PRO A O 1
ATOM 747 N N . ALA A 1 95 ? -1.324 -1.435 22.678 1.00 96.69 95 ALA A N 1
ATOM 748 C CA . ALA A 1 95 ? -2.654 -1.539 22.092 1.00 96.69 95 ALA A CA 1
ATOM 749 C C . ALA A 1 95 ? -3.424 -2.769 22.591 1.00 96.69 95 ALA A C 1
ATOM 751 O O . ALA A 1 95 ? -4.641 -2.693 22.733 1.00 96.69 95 ALA A O 1
ATOM 752 N N . ARG A 1 96 ? -2.739 -3.884 22.881 1.00 96.56 96 ARG A N 1
ATOM 753 C CA . ARG A 1 96 ? -3.361 -5.108 23.424 1.00 96.56 96 ARG A CA 1
ATOM 754 C C . ARG A 1 96 ? -4.008 -4.937 24.796 1.00 96.56 96 ARG A C 1
ATOM 756 O O . ARG A 1 96 ? -4.923 -5.686 25.115 1.00 96.56 96 ARG A O 1
ATOM 763 N N . ASP A 1 97 ? -3.556 -3.957 25.574 1.00 96.31 97 ASP A N 1
ATOM 764 C CA . ASP A 1 97 ? -4.067 -3.704 26.923 1.00 96.31 97 ASP A CA 1
ATOM 765 C C . ASP A 1 97 ? -5.305 -2.788 26.893 1.00 96.31 97 ASP A C 1
ATOM 767 O O . ASP A 1 97 ? -6.027 -2.679 27.881 1.00 96.31 97 ASP A O 1
ATOM 771 N N . VAL A 1 98 ? -5.562 -2.133 25.752 1.00 95.25 98 VAL A N 1
ATOM 772 C CA . VAL A 1 98 ? -6.641 -1.146 25.566 1.00 95.25 98 VAL A CA 1
ATOM 773 C C . VAL A 1 98 ? -7.716 -1.655 24.604 1.00 95.25 98 VAL A C 1
ATOM 775 O O . VAL A 1 98 ? -8.911 -1.482 24.843 1.00 95.25 98 VAL A O 1
ATOM 778 N N . TYR A 1 99 ? -7.310 -2.295 23.507 1.00 93.50 99 TYR A N 1
ATOM 779 C CA . TYR A 1 99 ? -8.192 -2.747 22.438 1.00 93.50 99 TYR A CA 1
ATOM 780 C C . TYR A 1 99 ? -8.366 -4.265 22.443 1.00 93.50 99 TYR A C 1
ATOM 782 O O . TYR A 1 99 ? -7.404 -5.032 22.452 1.00 93.50 99 TYR A O 1
ATOM 790 N N . ARG A 1 100 ? -9.620 -4.711 22.326 1.00 93.50 100 ARG A N 1
ATOM 791 C CA . ARG A 1 100 ? -9.948 -6.131 22.155 1.00 93.50 100 ARG A CA 1
ATOM 792 C C . ARG A 1 100 ? -9.602 -6.604 20.740 1.00 93.50 100 ARG A C 1
ATOM 794 O O . ARG A 1 100 ? -9.810 -5.880 19.769 1.00 93.50 100 ARG A O 1
ATOM 801 N N . ASN A 1 101 ? -9.103 -7.838 20.630 1.00 94.75 101 ASN A N 1
ATOM 802 C CA . ASN A 1 101 ? -8.789 -8.513 19.360 1.00 94.75 101 ASN A CA 1
ATOM 803 C C . ASN A 1 101 ? -7.863 -7.712 18.408 1.00 94.75 101 ASN A C 1
ATOM 805 O O . ASN A 1 101 ? -7.965 -7.786 17.174 1.00 94.75 101 ASN A O 1
ATOM 809 N N . ILE A 1 102 ? -6.941 -6.922 18.967 1.00 94.38 102 ILE A N 1
ATOM 810 C CA . ILE A 1 102 ? -5.846 -6.337 18.193 1.00 94.38 102 ILE A CA 1
ATOM 811 C C . ILE A 1 102 ? -4.793 -7.420 17.917 1.00 94.38 102 ILE A C 1
ATOM 813 O O . ILE A 1 102 ? -4.414 -8.170 18.809 1.00 94.38 102 ILE A O 1
ATOM 817 N N . GLN A 1 103 ? -4.341 -7.526 16.665 1.00 93.00 103 GLN A N 1
ATOM 818 C CA . GLN A 1 103 ? -3.432 -8.600 16.235 1.00 93.00 103 GLN A CA 1
ATOM 819 C C . GLN A 1 103 ? -2.119 -8.041 15.674 1.00 93.00 103 GLN A C 1
ATOM 821 O O . GLN A 1 103 ? -1.055 -8.298 16.218 1.00 93.00 103 GLN A O 1
ATOM 826 N N . SER A 1 104 ? -2.175 -7.232 14.611 1.00 92.38 104 SER A N 1
ATOM 827 C CA . SER A 1 104 ? -0.970 -6.780 13.890 1.00 92.38 104 SER A CA 1
ATOM 828 C C . SER A 1 104 ? -0.193 -5.635 14.552 1.00 92.38 104 SER A C 1
ATOM 830 O O . SER A 1 104 ? 0.927 -5.364 14.145 1.00 92.38 104 SER A O 1
ATOM 832 N N . MET A 1 105 ? -0.787 -4.937 15.523 1.00 94.06 105 MET A N 1
ATOM 833 C CA . MET A 1 105 ? -0.208 -3.750 16.182 1.00 94.06 105 MET A CA 1
ATOM 834 C C . MET A 1 105 ? -0.333 -3.846 17.707 1.00 94.06 105 MET A C 1
ATOM 836 O O . MET A 1 105 ? -0.464 -2.836 18.387 1.00 94.06 105 MET A O 1
ATOM 840 N N . ALA A 1 106 ? -0.354 -5.070 18.242 1.00 95.31 106 ALA A N 1
ATOM 841 C CA . ALA A 1 106 ? -0.596 -5.345 19.658 1.00 95.31 106 ALA A CA 1
ATOM 842 C C . ALA A 1 106 ? 0.399 -4.631 20.593 1.00 95.31 106 ALA A C 1
ATOM 844 O O . ALA A 1 106 ? 0.004 -4.156 21.657 1.00 95.31 106 ALA A O 1
ATOM 845 N N . ASP A 1 107 ? 1.659 -4.523 20.168 1.00 95.75 107 ASP A N 1
ATOM 846 C CA . ASP A 1 107 ? 2.750 -3.889 20.918 1.00 95.75 107 ASP A CA 1
ATOM 847 C C . ASP A 1 107 ? 2.897 -2.383 20.654 1.00 95.75 107 ASP A C 1
ATOM 849 O O . ASP A 1 107 ? 3.669 -1.705 21.330 1.00 95.75 107 ASP A O 1
ATOM 853 N N . SER A 1 108 ? 2.184 -1.833 19.667 1.00 95.81 108 SER A N 1
ATOM 854 C CA . SER A 1 108 ? 2.231 -0.398 19.376 1.00 95.81 108 SER A CA 1
ATOM 855 C C . SER A 1 108 ? 1.480 0.402 20.449 1.00 95.81 108 SER A C 1
ATOM 857 O O . SER A 1 108 ? 0.513 -0.113 21.012 1.00 95.81 108 SER A O 1
ATOM 859 N N . PRO A 1 109 ? 1.847 1.670 20.716 1.00 97.19 109 PRO A N 1
ATOM 860 C CA . PRO A 1 109 ? 1.078 2.522 21.622 1.00 97.19 109 PRO A CA 1
ATOM 861 C C . PRO A 1 109 ? -0.371 2.666 21.145 1.00 97.19 109 PRO A C 1
ATOM 863 O O . PRO A 1 109 ? -0.601 2.971 19.970 1.00 97.19 109 PRO A O 1
ATOM 866 N N . ALA A 1 110 ? -1.348 2.500 22.036 1.00 96.56 110 ALA A N 1
ATOM 867 C CA . ALA A 1 110 ? -2.769 2.568 21.700 1.00 96.56 110 ALA A CA 1
ATOM 868 C C . ALA A 1 110 ? -3.151 3.904 21.029 1.00 96.56 110 ALA A C 1
ATOM 870 O O . ALA A 1 110 ? -3.926 3.932 20.074 1.00 96.56 110 ALA A O 1
ATOM 871 N N . GLY A 1 111 ? -2.522 5.010 21.441 1.00 96.06 111 GLY A N 1
ATOM 872 C CA . GLY A 1 111 ? -2.729 6.339 20.859 1.00 96.06 111 GLY A CA 1
ATOM 873 C C . GLY A 1 111 ? -2.264 6.489 19.406 1.00 96.06 111 GLY A C 1
ATOM 874 O O . GLY A 1 111 ? -2.629 7.459 18.748 1.00 96.06 111 GLY A O 1
ATOM 875 N N . SER A 1 112 ? -1.492 5.537 18.869 1.00 95.62 112 SER A N 1
ATOM 876 C CA . SER A 1 112 ? -1.050 5.551 17.464 1.00 95.62 112 SER A CA 1
ATOM 877 C C . SER A 1 112 ? -2.091 4.989 16.487 1.00 95.62 112 SER A C 1
ATOM 879 O O . SER A 1 112 ? -2.020 5.239 15.276 1.00 95.62 112 SER A O 1
ATOM 881 N N . LEU A 1 113 ? -3.076 4.239 16.993 1.00 95.12 113 LEU A N 1
ATOM 882 C CA . LEU A 1 113 ? -4.066 3.545 16.170 1.00 95.12 113 LEU A CA 1
ATOM 883 C C . LEU A 1 113 ? -4.980 4.513 15.405 1.00 95.12 113 LEU A C 1
ATOM 885 O O . LEU A 1 113 ? -5.193 4.262 14.217 1.00 95.12 113 LEU A O 1
ATOM 889 N N . PRO A 1 114 ? -5.458 5.633 15.986 1.00 95.56 114 PRO A N 1
ATOM 890 C CA . PRO A 1 114 ? -6.236 6.628 15.251 1.00 95.56 114 PRO A CA 1
ATOM 891 C C . PRO A 1 114 ? -5.562 7.132 13.974 1.00 95.56 114 PRO A C 1
ATOM 893 O O . PRO A 1 114 ? -6.165 7.143 12.895 1.00 95.56 114 PRO A O 1
ATOM 896 N N . MET A 1 115 ? -4.280 7.490 14.069 1.00 96.00 115 MET A N 1
ATOM 897 C CA . MET A 1 115 ? -3.499 7.933 12.916 1.00 96.00 115 MET A CA 1
ATOM 898 C C . MET A 1 115 ? -3.335 6.797 11.903 1.00 96.00 115 MET A C 1
ATOM 900 O O . MET A 1 115 ? -3.606 6.982 10.718 1.00 96.00 115 MET A O 1
ATOM 904 N N . THR A 1 116 ? -2.988 5.598 12.372 1.00 96.44 116 THR A N 1
ATOM 905 C CA . THR A 1 116 ? -2.764 4.436 11.503 1.00 96.44 116 THR A CA 1
ATOM 906 C C . THR A 1 116 ? -4.024 4.036 10.726 1.00 96.44 116 THR A C 1
ATOM 908 O O . THR A 1 116 ? -3.972 3.837 9.512 1.00 96.44 116 THR A O 1
ATOM 911 N N . MET A 1 117 ? -5.183 3.985 11.389 1.00 97.00 117 MET A N 1
ATOM 912 C CA . MET A 1 117 ? -6.463 3.700 10.732 1.00 97.00 117 MET A CA 1
ATOM 913 C C . MET A 1 117 ? -6.849 4.800 9.736 1.00 97.00 117 MET A C 1
ATOM 915 O O . MET A 1 117 ? -7.344 4.496 8.651 1.00 97.00 117 MET A O 1
ATOM 919 N N . SER A 1 118 ? -6.570 6.067 10.060 1.00 97.31 118 SER A N 1
ATOM 920 C CA . SER A 1 118 ? -6.800 7.197 9.148 1.00 97.31 118 SER A CA 1
ATOM 921 C C . SER A 1 118 ? -5.936 7.098 7.889 1.00 97.31 118 SER A C 1
ATOM 923 O O . SER A 1 118 ? -6.428 7.341 6.785 1.00 97.31 118 SER A O 1
ATOM 925 N N . VAL A 1 119 ? -4.678 6.667 8.032 1.00 97.31 119 VAL A N 1
ATOM 926 C CA . VAL A 1 119 ? -3.767 6.389 6.913 1.00 97.31 119 VAL A CA 1
ATOM 927 C C . VAL A 1 119 ? -4.292 5.253 6.036 1.00 97.31 119 VAL A C 1
ATOM 929 O O . VAL A 1 119 ? -4.283 5.391 4.814 1.00 97.31 119 VAL A O 1
ATOM 932 N N . PHE A 1 120 ? -4.789 4.155 6.613 1.00 97.69 120 PHE A N 1
ATOM 933 C CA . PHE A 1 120 ? -5.346 3.047 5.824 1.00 97.69 120 PHE A CA 1
ATOM 934 C C . PHE A 1 120 ? -6.606 3.472 5.071 1.00 97.69 120 PHE A C 1
ATOM 936 O O . PHE A 1 120 ? -6.714 3.244 3.867 1.00 97.69 120 PHE A O 1
ATOM 943 N N . ALA A 1 121 ? -7.526 4.152 5.755 1.00 97.56 121 ALA A N 1
ATOM 944 C CA . ALA A 1 121 ? -8.754 4.658 5.156 1.00 97.56 121 ALA A CA 1
ATOM 945 C C . ALA A 1 121 ? -8.469 5.642 4.006 1.00 97.56 121 ALA A C 1
ATOM 947 O O . ALA A 1 121 ? -9.094 5.551 2.950 1.00 97.56 121 ALA A O 1
ATOM 948 N N . ALA A 1 122 ? -7.494 6.544 4.177 1.00 97.56 122 ALA A N 1
ATOM 949 C CA . ALA A 1 122 ? -7.039 7.448 3.121 1.00 97.56 122 ALA A CA 1
ATOM 950 C C . ALA A 1 122 ? -6.424 6.690 1.943 1.00 97.56 122 ALA A C 1
ATOM 952 O O . ALA A 1 122 ? -6.791 6.934 0.795 1.00 97.56 122 ALA A O 1
ATOM 953 N N . ALA A 1 123 ? -5.529 5.742 2.226 1.00 97.81 123 ALA A N 1
ATOM 954 C CA . ALA A 1 123 ? -4.804 5.008 1.203 1.00 97.81 123 ALA A CA 1
ATOM 955 C C . ALA A 1 123 ? -5.719 4.180 0.291 1.00 97.81 123 ALA A C 1
ATOM 957 O O . ALA A 1 123 ? -5.447 4.069 -0.905 1.00 97.81 123 ALA A O 1
ATOM 958 N N . LEU A 1 124 ? -6.783 3.612 0.864 1.00 98.06 124 LEU A N 1
ATOM 959 C CA . LEU A 1 124 ? -7.760 2.773 0.170 1.00 98.06 124 LEU A CA 1
ATOM 960 C C . LEU A 1 124 ? -8.989 3.557 -0.321 1.00 98.06 124 LEU A C 1
ATOM 962 O O . LEU A 1 124 ? -9.806 2.989 -1.038 1.00 98.06 124 LEU A O 1
ATOM 966 N N . GLY A 1 125 ? -9.148 4.825 0.071 1.00 96.94 125 GLY A N 1
ATOM 967 C CA . GLY A 1 125 ? -10.321 5.635 -0.278 1.00 96.94 125 GLY A CA 1
ATOM 968 C C . GLY A 1 125 ? -11.628 5.155 0.360 1.00 96.94 125 GLY A C 1
ATOM 969 O O . GLY A 1 125 ? -12.700 5.386 -0.187 1.00 96.94 125 GLY A O 1
ATOM 970 N N . VAL A 1 126 ? -11.560 4.495 1.519 1.00 97.38 126 VAL A N 1
ATOM 971 C CA . VAL A 1 126 ? -12.722 3.884 2.191 1.00 97.38 126 VAL A CA 1
ATOM 972 C C . VAL A 1 126 ? -13.046 4.564 3.519 1.00 97.38 126 VAL A C 1
ATOM 974 O O . VAL A 1 126 ? -12.258 5.354 4.041 1.00 97.38 126 VAL A O 1
ATOM 977 N N . SER A 1 127 ? -14.214 4.272 4.080 1.00 95.00 127 SER A N 1
ATOM 978 C CA . SER A 1 127 ? -14.604 4.629 5.448 1.00 95.00 127 SER A CA 1
ATOM 979 C C . SER A 1 127 ? -14.248 3.516 6.446 1.00 95.00 127 SER A C 1
ATOM 981 O O . SER A 1 127 ? -13.913 2.393 6.061 1.00 95.00 127 SER A O 1
ATOM 983 N N . CYS A 1 128 ? -14.307 3.811 7.749 1.00 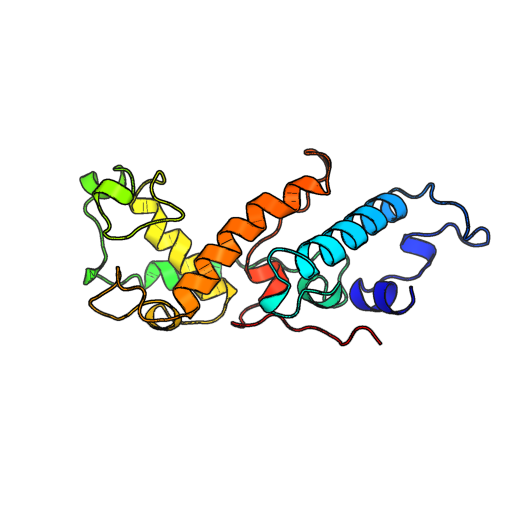95.06 128 CYS A N 1
ATOM 984 C CA . CYS A 1 128 ? -13.937 2.858 8.804 1.00 95.06 128 CYS A CA 1
ATOM 985 C C . CYS A 1 128 ? -14.815 1.596 8.792 1.00 95.06 128 CYS A C 1
ATOM 987 O O . CYS A 1 128 ? -14.337 0.499 9.083 1.00 95.06 128 CYS A O 1
ATOM 989 N N . ASP A 1 129 ? -16.087 1.738 8.418 1.00 95.31 129 ASP A N 1
ATOM 990 C CA . ASP A 1 129 ? -17.038 0.640 8.294 1.00 95.31 129 ASP A CA 1
ATOM 991 C C . ASP A 1 129 ? -16.763 -0.264 7.082 1.00 95.31 129 ASP A C 1
ATOM 993 O O . ASP A 1 129 ? -17.348 -1.335 6.984 1.00 95.31 129 ASP A O 1
ATOM 997 N N . HIS A 1 130 ? -15.820 0.059 6.196 1.00 97.56 130 HIS A N 1
ATOM 998 C CA . HIS A 1 130 ? -15.362 -0.918 5.206 1.00 97.56 130 HIS A CA 1
ATOM 999 C C . HIS A 1 130 ? -14.717 -2.141 5.879 1.00 97.56 130 HIS A C 1
ATOM 1001 O O . HIS A 1 130 ? -14.977 -3.281 5.494 1.00 97.56 130 HIS A O 1
ATOM 1007 N N . CYS A 1 131 ? -13.916 -1.905 6.922 1.00 97.25 131 CYS A N 1
ATOM 1008 C CA . CYS A 1 131 ? -13.208 -2.953 7.659 1.00 97.25 131 CYS A CA 1
ATOM 1009 C C . CYS A 1 131 ? -13.869 -3.296 8.997 1.00 97.25 131 CYS A C 1
ATOM 1011 O O . CYS A 1 131 ? -13.791 -4.439 9.435 1.00 97.25 131 CYS A O 1
ATOM 1013 N N . HIS A 1 132 ? -14.506 -2.335 9.663 1.00 96.69 132 HIS A N 1
ATOM 1014 C CA . HIS A 1 132 ? -15.045 -2.522 11.008 1.00 96.69 132 HIS A CA 1
ATOM 1015 C C . HIS A 1 132 ? -16.574 -2.584 11.027 1.00 96.69 132 HIS A C 1
ATOM 1017 O O . HIS A 1 132 ? -17.270 -2.092 10.135 1.00 96.69 132 HIS A O 1
ATOM 1023 N N . VAL A 1 133 ? -17.116 -3.191 12.080 1.00 96.19 133 VAL A N 1
ATOM 1024 C CA . VAL A 1 133 ? -18.540 -3.110 12.404 1.00 96.19 133 VAL A CA 1
ATOM 1025 C C . VAL A 1 133 ? -18.715 -1.978 13.420 1.00 96.19 133 VAL A C 1
ATOM 1027 O O . VAL A 1 133 ? -18.134 -2.067 14.504 1.00 96.19 133 VAL A O 1
ATOM 1030 N N . PRO A 1 134 ? -19.470 -0.907 13.109 1.00 92.19 134 PRO A N 1
ATOM 1031 C CA . PRO A 1 134 ? -19.723 0.164 14.070 1.00 92.19 134 PRO A CA 1
ATOM 1032 C C . PRO A 1 134 ? -20.281 -0.391 15.388 1.00 92.19 134 PRO A C 1
ATOM 1034 O O . PRO A 1 134 ? -21.188 -1.219 15.388 1.00 92.19 134 PRO A O 1
ATOM 1037 N N . GLY A 1 135 ? -19.693 0.012 16.516 1.00 90.81 135 GLY A N 1
ATOM 1038 C CA . GLY A 1 135 ? -20.052 -0.497 17.848 1.00 90.81 135 GLY A CA 1
ATOM 1039 C C . GLY A 1 135 ? -19.458 -1.867 18.213 1.00 90.81 135 GLY A C 1
ATOM 1040 O O . GLY A 1 135 ? -19.456 -2.220 19.387 1.00 90.81 135 GLY A O 1
ATOM 1041 N N . ARG A 1 136 ? -18.892 -2.611 17.252 1.00 93.75 136 ARG A N 1
ATOM 1042 C CA . ARG A 1 136 ? -18.139 -3.865 17.463 1.00 93.75 136 ARG A CA 1
ATOM 1043 C C . ARG A 1 136 ? -16.798 -3.813 16.725 1.00 93.75 136 ARG A C 1
ATOM 1045 O O . ARG A 1 136 ? -16.532 -4.593 15.811 1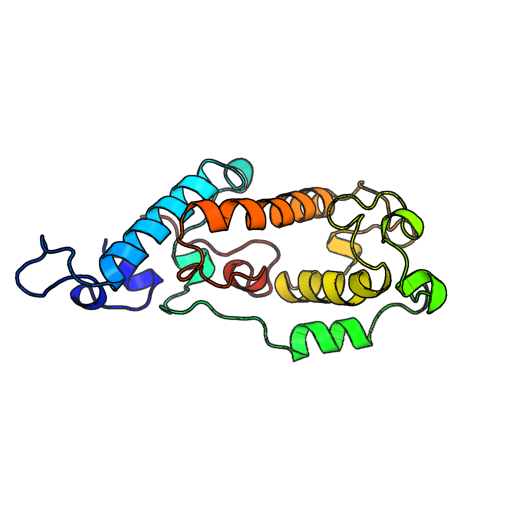.00 93.75 136 ARG A O 1
ATOM 1052 N N . TRP A 1 137 ? -15.965 -2.837 17.078 1.00 92.06 137 TRP A N 1
ATOM 1053 C CA . TRP A 1 137 ? -14.709 -2.522 16.378 1.00 92.06 137 TRP A CA 1
ATOM 1054 C C . TRP A 1 137 ? -13.685 -3.670 16.393 1.00 92.06 137 TRP A C 1
ATOM 1056 O O . TRP A 1 137 ? -12.862 -3.795 15.482 1.00 92.06 137 TRP A O 1
ATOM 1066 N N . ASP A 1 138 ? -13.775 -4.538 17.393 1.00 93.62 138 ASP A N 1
ATOM 1067 C CA . ASP A 1 138 ? -12.988 -5.752 17.586 1.00 93.62 138 ASP A CA 1
ATOM 1068 C C . ASP A 1 138 ? -13.465 -6.938 16.731 1.00 93.62 138 ASP A C 1
ATOM 1070 O O . ASP A 1 138 ? -12.680 -7.858 16.496 1.00 93.62 138 ASP A O 1
ATOM 1074 N N . SER A 1 139 ? -14.683 -6.889 16.182 1.00 96.50 139 SER A N 1
ATOM 1075 C CA . SER A 1 139 ? -15.254 -7.950 15.341 1.00 96.50 139 SER A CA 1
ATOM 1076 C C . SER A 1 139 ? -14.423 -8.216 14.080 1.00 96.50 139 SER A C 1
ATOM 1078 O O . SER A 1 139 ? -13.924 -7.283 13.443 1.00 96.50 139 SER A O 1
ATOM 1080 N N . ASP A 1 140 ? -14.313 -9.494 13.712 1.00 96.31 140 ASP A N 1
ATOM 1081 C CA . ASP A 1 140 ? -13.672 -9.980 12.480 1.00 96.31 140 ASP A CA 1
ATOM 1082 C C . ASP A 1 140 ? -14.689 -10.417 11.411 1.00 96.31 140 ASP A C 1
ATOM 1084 O O . ASP A 1 140 ? -14.330 -11.038 10.417 1.00 96.31 140 ASP A O 1
ATOM 1088 N N . GLU A 1 141 ? -15.960 -10.051 11.591 1.00 97.25 141 GLU A N 1
ATOM 1089 C CA . GLU A 1 141 ? -17.072 -10.360 10.680 1.00 97.25 141 GLU A CA 1
ATOM 1090 C C . GLU A 1 141 ? -16.834 -9.879 9.238 1.00 97.25 141 GLU A C 1
ATOM 1092 O O . GLU A 1 141 ? -17.264 -10.528 8.286 1.00 97.25 141 GLU A O 1
ATOM 1097 N N . LYS A 1 142 ? -16.133 -8.751 9.054 1.00 97.56 142 LYS A N 1
ATOM 1098 C CA . LYS A 1 142 ? -15.860 -8.197 7.722 1.00 97.56 142 LYS A CA 1
ATOM 1099 C C . LYS A 1 142 ? -14.543 -8.738 7.155 1.00 97.56 142 LYS A C 1
ATOM 1101 O O . LYS A 1 142 ? -13.479 -8.455 7.716 1.00 97.56 142 LYS A O 1
ATOM 1106 N N . PRO A 1 143 ? -14.560 -9.398 5.978 1.00 96.75 143 PRO A N 1
ATOM 1107 C CA . PRO A 1 143 ? -13.358 -9.997 5.391 1.00 96.75 143 PRO A CA 1
ATOM 1108 C C . PRO A 1 143 ? -12.275 -8.962 5.054 1.00 96.75 143 PRO A C 1
ATOM 1110 O O . PRO A 1 143 ? -11.087 -9.274 5.101 1.00 96.75 143 PRO A O 1
ATOM 1113 N N . ALA A 1 144 ? -12.657 -7.707 4.793 1.00 97.56 144 ALA A N 1
ATOM 1114 C CA . ALA A 1 144 ? -11.719 -6.615 4.538 1.00 97.56 144 ALA A CA 1
ATOM 1115 C C . ALA A 1 144 ? -10.701 -6.415 5.679 1.00 97.56 144 ALA A C 1
ATOM 1117 O O . ALA A 1 144 ? -9.536 -6.123 5.413 1.00 97.56 144 ALA A O 1
ATOM 1118 N N . LYS A 1 145 ? -11.090 -6.646 6.943 1.00 97.31 145 LYS A N 1
ATOM 1119 C CA . LYS A 1 145 ? -10.180 -6.551 8.096 1.00 97.31 145 LYS A CA 1
ATOM 1120 C C . LYS A 1 145 ? -9.116 -7.649 8.079 1.00 97.31 145 LYS A C 1
ATOM 1122 O O . LYS A 1 145 ? -7.946 -7.373 8.341 1.00 97.31 145 LYS A O 1
ATOM 1127 N N . ALA A 1 146 ? -9.500 -8.877 7.729 1.00 95.81 146 ALA A N 1
ATOM 1128 C CA . ALA A 1 146 ? -8.561 -9.986 7.571 1.00 95.81 146 ALA A CA 1
ATOM 1129 C C . ALA A 1 146 ? -7.582 -9.721 6.414 1.00 95.81 146 ALA A C 1
ATOM 1131 O O . ALA A 1 146 ? -6.371 -9.878 6.584 1.00 95.81 146 ALA A O 1
ATOM 1132 N N . THR A 1 147 ? -8.079 -9.215 5.282 1.00 96.88 147 THR A N 1
ATOM 1133 C CA . THR A 1 147 ? -7.236 -8.791 4.153 1.00 96.88 147 THR A CA 1
ATOM 1134 C C . THR A 1 147 ? -6.275 -7.671 4.552 1.00 96.88 147 THR A C 1
ATOM 1136 O O . THR A 1 147 ? -5.093 -7.739 4.225 1.00 96.88 147 THR A O 1
ATOM 1139 N N . ALA A 1 148 ? -6.722 -6.671 5.316 1.00 97.12 148 ALA A N 1
ATOM 1140 C CA . ALA A 1 148 ? -5.848 -5.604 5.801 1.00 97.12 148 ALA A CA 1
ATOM 1141 C C . ALA A 1 148 ? -4.705 -6.151 6.677 1.00 97.12 148 ALA A C 1
ATOM 1143 O O . ALA A 1 148 ? -3.554 -5.755 6.504 1.00 97.12 148 ALA A O 1
ATOM 1144 N N . ARG A 1 149 ? -4.976 -7.127 7.556 1.00 96.00 149 ARG A N 1
ATOM 1145 C CA . ARG A 1 149 ? -3.932 -7.803 8.353 1.00 96.00 149 ARG A CA 1
ATOM 1146 C C . ARG A 1 149 ? -2.924 -8.547 7.475 1.00 96.00 149 ARG A C 1
ATOM 1148 O O . ARG A 1 149 ? -1.730 -8.518 7.770 1.00 96.00 149 ARG A O 1
ATOM 1155 N N . LEU A 1 150 ? -3.378 -9.180 6.392 1.00 95.44 150 LEU A N 1
ATOM 1156 C CA . LEU A 1 150 ? -2.490 -9.786 5.398 1.00 95.44 150 LEU A CA 1
ATOM 1157 C C . LEU A 1 150 ? -1.612 -8.725 4.716 1.00 95.44 150 LEU A C 1
ATOM 1159 O O . LEU A 1 150 ? -0.412 -8.942 4.562 1.00 95.44 150 LEU A O 1
ATOM 1163 N N . MET A 1 151 ? -2.171 -7.558 4.373 1.00 96.38 151 MET A N 1
ATOM 1164 C CA . MET A 1 151 ? -1.402 -6.456 3.776 1.00 96.38 151 MET A CA 1
ATOM 1165 C C . MET A 1 151 ? -0.351 -5.895 4.733 1.00 96.38 151 MET A C 1
ATOM 1167 O O . MET A 1 151 ? 0.717 -5.498 4.287 1.00 96.38 151 MET A O 1
ATOM 1171 N N . LEU A 1 152 ? -0.580 -5.924 6.047 1.00 95.44 152 LEU A N 1
ATOM 1172 C CA . LEU A 1 152 ? 0.459 -5.551 7.012 1.00 95.44 152 LEU A CA 1
ATOM 1173 C C . LEU A 1 152 ? 1.636 -6.530 7.002 1.00 95.44 152 LEU A C 1
ATOM 1175 O O . LEU A 1 152 ? 2.785 -6.100 7.071 1.00 95.44 152 LEU A O 1
ATOM 1179 N N . ARG A 1 153 ? 1.373 -7.831 6.824 1.00 93.25 153 ARG A N 1
ATOM 1180 C CA . ARG A 1 153 ? 2.431 -8.842 6.651 1.00 93.25 153 ARG A CA 1
ATOM 1181 C C . ARG A 1 153 ? 3.175 -8.687 5.324 1.00 93.25 153 ARG A C 1
ATOM 1183 O O . ARG A 1 153 ? 4.344 -9.031 5.244 1.00 93.25 153 ARG A O 1
ATOM 1190 N N . LEU A 1 154 ? 2.550 -8.126 4.288 1.00 94.44 154 LEU A N 1
ATOM 1191 C CA . LEU A 1 154 ? 3.235 -7.841 3.021 1.00 94.44 154 LEU A CA 1
ATOM 1192 C C . LEU A 1 154 ? 4.478 -6.962 3.228 1.00 94.44 154 LEU A C 1
ATOM 1194 O O . LEU A 1 154 ? 5.504 -7.173 2.581 1.00 94.44 154 LEU A O 1
ATOM 1198 N N . PHE A 1 155 ? 4.409 -6.003 4.154 1.00 92.00 155 PHE A N 1
ATOM 1199 C CA . PHE A 1 155 ? 5.515 -5.087 4.422 1.00 92.00 155 PHE A CA 1
ATOM 1200 C C . PHE A 1 155 ? 6.745 -5.762 5.040 1.00 92.00 155 PHE A C 1
ATOM 1202 O O . PHE A 1 155 ? 7.842 -5.237 4.866 1.00 92.00 155 PHE A O 1
ATOM 1209 N N . SER A 1 156 ? 6.612 -6.939 5.666 1.00 90.88 156 SER A N 1
ATOM 1210 C CA . SER A 1 156 ? 7.770 -7.736 6.102 1.00 90.88 156 SER A CA 1
ATOM 1211 C C . SER A 1 156 ? 8.382 -8.589 4.985 1.00 90.88 156 SER A C 1
ATOM 1213 O O . SER A 1 156 ? 9.498 -9.081 5.133 1.00 90.88 156 SER A O 1
ATOM 1215 N N . GLU A 1 157 ? 7.693 -8.754 3.854 1.00 93.44 157 GLU A N 1
ATOM 1216 C CA . GLU A 1 157 ? 8.195 -9.527 2.711 1.00 93.44 157 GLU A CA 1
ATOM 1217 C C . GLU A 1 157 ? 9.061 -8.686 1.768 1.00 93.44 157 GLU A C 1
ATOM 1219 O O . GLU A 1 157 ? 10.040 -9.182 1.218 1.00 93.44 157 GLU A O 1
ATOM 1224 N N . ILE A 1 158 ? 8.730 -7.403 1.604 1.00 93.38 158 ILE A N 1
ATOM 1225 C CA . ILE A 1 158 ? 9.422 -6.479 0.690 1.00 93.38 158 ILE A CA 1
ATOM 1226 C C . ILE A 1 158 ? 10.932 -6.340 0.973 1.00 93.38 158 ILE A C 1
ATOM 1228 O O . ILE A 1 158 ? 11.697 -6.392 0.007 1.00 93.38 158 ILE A O 1
ATOM 1232 N N . PRO A 1 159 ? 11.409 -6.194 2.230 1.00 94.50 159 PRO A N 1
ATOM 1233 C CA . PRO A 1 159 ? 12.839 -6.037 2.506 1.00 94.50 159 PRO A CA 1
ATOM 1234 C C . PRO A 1 159 ? 13.711 -7.177 1.960 1.00 94.50 159 PRO A C 1
ATOM 1236 O O . PRO A 1 159 ? 14.861 -6.943 1.619 1.00 94.50 159 PRO A O 1
ATOM 1239 N N . LYS A 1 160 ? 13.169 -8.396 1.806 1.00 94.88 160 LYS A N 1
ATOM 1240 C CA . LYS A 1 160 ? 13.918 -9.596 1.381 1.00 94.88 160 LYS A CA 1
ATOM 1241 C C . LYS A 1 160 ? 14.533 -9.487 -0.022 1.00 94.88 160 LYS A C 1
ATOM 1243 O O . LYS A 1 160 ? 15.410 -10.273 -0.363 1.00 94.88 160 LYS A O 1
ATOM 1248 N N . TYR A 1 161 ? 14.075 -8.539 -0.842 1.00 95.69 161 TYR A N 1
ATOM 1249 C CA . TYR A 1 161 ? 14.537 -8.358 -2.224 1.00 95.69 161 TYR A CA 1
ATOM 1250 C C . TYR A 1 161 ? 15.594 -7.253 -2.381 1.00 95.69 161 TYR A C 1
ATOM 1252 O O . TYR A 1 161 ? 16.147 -7.077 -3.473 1.00 95.69 161 TYR A O 1
ATOM 1260 N N . PHE A 1 162 ? 15.883 -6.501 -1.316 1.00 95.38 162 PHE A N 1
ATOM 1261 C CA . PHE A 1 162 ? 16.747 -5.325 -1.365 1.00 95.38 162 PHE A CA 1
ATOM 1262 C C . PHE A 1 162 ? 17.794 -5.352 -0.258 1.00 95.38 162 PHE A C 1
ATOM 1264 O O . PHE A 1 162 ? 17.552 -5.832 0.842 1.00 95.38 162 PHE A O 1
ATOM 1271 N N . GLU A 1 163 ? 18.945 -4.747 -0.541 1.00 92.56 163 GLU A N 1
ATOM 1272 C CA . GLU A 1 163 ? 19.862 -4.342 0.522 1.00 92.56 163 GLU A CA 1
ATOM 1273 C C . GLU A 1 163 ? 19.205 -3.238 1.370 1.00 92.56 163 GLU A C 1
ATOM 1275 O O . GLU A 1 163 ? 18.504 -2.393 0.797 1.00 92.56 163 GLU A O 1
ATOM 1280 N N . PRO A 1 164 ? 19.466 -3.159 2.690 1.00 90.19 164 PRO A N 1
ATOM 1281 C CA . PRO A 1 164 ? 18.854 -2.151 3.559 1.00 90.19 164 PRO A CA 1
ATOM 1282 C C . PRO A 1 164 ? 19.015 -0.706 3.058 1.00 90.19 164 PRO A C 1
ATOM 1284 O O . PRO A 1 164 ? 18.084 0.090 3.139 1.00 90.19 164 PRO A O 1
ATOM 1287 N N . SER A 1 165 ? 20.166 -0.370 2.466 1.00 90.38 165 SER A N 1
ATOM 1288 C CA . SER A 1 165 ? 20.454 0.965 1.915 1.00 90.38 165 SER A CA 1
ATOM 1289 C C . SER A 1 165 ? 19.735 1.277 0.597 1.00 90.38 165 SER A C 1
ATOM 1291 O O . SER A 1 165 ? 19.739 2.422 0.147 1.00 90.38 165 SER A O 1
ATOM 1293 N N . ARG A 1 166 ? 19.130 0.272 -0.045 1.00 88.06 166 ARG A N 1
ATOM 1294 C CA . ARG A 1 166 ? 18.487 0.371 -1.365 1.00 88.06 166 ARG A CA 1
ATOM 1295 C C . ARG A 1 166 ? 17.007 0.004 -1.323 1.00 88.06 166 ARG A C 1
ATOM 1297 O O . ARG A 1 166 ? 16.381 -0.109 -2.375 1.00 88.06 166 ARG A O 1
ATOM 1304 N N . GLN A 1 167 ? 16.438 -0.192 -0.137 1.00 88.56 167 GLN A N 1
ATOM 1305 C CA . GLN A 1 167 ? 15.040 -0.566 -0.003 1.00 88.56 167 GLN A CA 1
ATOM 1306 C C . GLN A 1 167 ? 14.116 0.596 -0.425 1.00 88.56 167 GLN A C 1
ATOM 1308 O O . GLN A 1 167 ? 14.246 1.709 0.092 1.00 88.56 167 GLN A O 1
ATOM 1313 N N . PRO A 1 168 ? 13.150 0.369 -1.335 1.00 88.25 168 PRO A N 1
ATOM 1314 C CA . PRO A 1 168 ? 12.177 1.390 -1.696 1.00 88.25 168 PRO A CA 1
ATOM 1315 C C . PRO A 1 168 ? 11.214 1.664 -0.533 1.00 88.25 168 PRO A C 1
ATOM 1317 O O . PRO A 1 168 ? 10.701 0.745 0.110 1.00 88.25 168 PRO A O 1
ATOM 1320 N N . GLY A 1 169 ? 10.909 2.940 -0.295 1.00 86.88 169 GLY A N 1
ATOM 1321 C CA . GLY A 1 169 ? 9.841 3.328 0.623 1.00 86.88 169 GLY A CA 1
ATOM 1322 C C . GLY A 1 169 ? 8.472 3.025 0.014 1.00 86.88 169 GLY A C 1
ATOM 1323 O O . GLY A 1 169 ? 8.057 3.705 -0.922 1.00 86.88 169 GLY A O 1
ATOM 1324 N N . MET A 1 170 ? 7.764 2.034 0.554 1.00 89.75 170 MET A N 1
ATOM 1325 C CA . MET A 1 170 ? 6.429 1.635 0.098 1.00 89.75 170 MET A CA 1
ATOM 1326 C C . MET A 1 170 ? 5.357 2.098 1.093 1.00 89.75 170 MET A C 1
ATOM 1328 O O . MET A 1 170 ? 5.557 2.046 2.306 1.00 89.75 170 MET A O 1
ATOM 1332 N N . GLN A 1 171 ? 4.206 2.538 0.590 1.00 93.31 171 GLN A N 1
ATOM 1333 C CA . GLN A 1 171 ? 3.013 2.846 1.383 1.00 93.31 171 GLN A CA 1
ATOM 1334 C C . GLN A 1 171 ? 1.817 2.071 0.833 1.00 93.31 171 GLN A C 1
ATOM 1336 O O . GLN A 1 171 ? 1.824 1.651 -0.319 1.00 93.31 171 GLN A O 1
ATOM 1341 N N . CYS A 1 172 ? 0.740 1.954 1.612 1.00 96.00 172 CYS A N 1
ATOM 1342 C CA . CYS A 1 172 ? -0.519 1.390 1.110 1.00 96.00 172 CYS A CA 1
ATOM 1343 C C . CYS A 1 172 ? -0.988 2.139 -0.155 1.00 96.00 172 CYS A C 1
ATOM 1345 O O . CYS A 1 172 ? -1.357 1.524 -1.154 1.00 96.00 172 CYS A O 1
ATOM 1347 N N . TYR A 1 173 ? -0.873 3.473 -0.145 1.00 96.75 173 TYR A N 1
ATOM 1348 C CA . TYR A 1 173 ? -1.248 4.330 -1.271 1.00 96.75 173 TYR A CA 1
ATOM 1349 C C . TYR A 1 173 ? -0.400 4.093 -2.522 1.00 96.75 173 TYR A C 1
ATOM 1351 O O . TYR A 1 173 ? -0.903 4.312 -3.613 1.00 96.75 173 TYR A O 1
ATOM 1359 N N . THR A 1 174 ? 0.842 3.612 -2.392 1.00 95.56 174 THR A N 1
ATOM 1360 C CA . THR A 1 174 ? 1.718 3.336 -3.541 1.00 95.56 174 THR A CA 1
ATOM 1361 C C . THR A 1 174 ? 1.027 2.429 -4.558 1.00 95.56 174 THR A C 1
ATOM 1363 O O . THR A 1 174 ? 1.050 2.732 -5.747 1.00 95.56 174 THR A O 1
ATOM 1366 N N . CYS A 1 175 ? 0.345 1.382 -4.080 1.00 95.38 175 CYS A N 1
ATOM 1367 C CA . CYS A 1 175 ? -0.432 0.480 -4.929 1.00 95.38 175 CYS A CA 1
ATOM 1368 C C . CYS A 1 175 ? -1.900 0.916 -5.060 1.00 95.38 175 CYS A C 1
ATOM 1370 O O . CYS A 1 175 ? -2.476 0.923 -6.149 1.00 95.38 175 CYS A O 1
ATOM 1372 N N . HIS A 1 176 ? -2.528 1.239 -3.926 1.00 96.56 176 HIS A N 1
ATOM 1373 C CA . HIS A 1 176 ? -3.975 1.428 -3.851 1.00 96.56 176 HIS A CA 1
ATOM 1374 C C . HIS A 1 176 ? -4.444 2.749 -4.459 1.00 96.56 176 HIS A C 1
ATOM 1376 O O . HIS A 1 176 ? -5.509 2.781 -5.066 1.00 96.56 176 HIS A O 1
ATOM 1382 N N . GLN A 1 177 ? -3.659 3.821 -4.320 1.00 95.19 177 GLN A N 1
ATOM 1383 C CA . GLN A 1 177 ? -3.938 5.158 -4.857 1.00 95.19 177 GLN A CA 1
ATOM 1384 C C . GLN A 1 177 ? -5.398 5.618 -4.669 1.00 95.19 177 GLN A C 1
ATOM 1386 O O . GLN A 1 177 ? -6.025 6.120 -5.598 1.00 95.19 177 GLN A O 1
ATOM 1391 N N . GLY A 1 178 ? -5.956 5.417 -3.469 1.00 95.44 178 GLY A N 1
ATOM 1392 C CA . GLY A 1 178 ? -7.325 5.820 -3.141 1.00 95.44 178 GLY A CA 1
ATOM 1393 C C . GLY A 1 178 ? -8.413 4.831 -3.570 1.00 95.44 178 GLY A C 1
ATOM 1394 O O . GLY A 1 178 ? -9.584 5.194 -3.545 1.00 95.44 178 GLY A O 1
ATOM 1395 N N . ALA A 1 179 ? -8.056 3.598 -3.940 1.00 95.69 179 ALA A N 1
ATOM 1396 C CA . ALA A 1 179 ? -9.005 2.535 -4.258 1.00 95.69 179 ALA A CA 1
ATOM 1397 C C . ALA A 1 179 ? -8.785 1.282 -3.386 1.00 95.69 179 ALA A C 1
ATOM 1399 O O . ALA A 1 179 ? -7.644 0.911 -3.086 1.00 95.69 179 ALA A O 1
ATOM 1400 N N . PRO A 1 180 ? -9.852 0.547 -3.016 1.00 95.06 180 PRO A N 1
ATOM 1401 C CA . PRO A 1 180 ? -9.736 -0.643 -2.170 1.00 95.06 180 PRO A CA 1
ATOM 1402 C C . PRO A 1 180 ? -8.994 -1.798 -2.856 1.00 95.06 180 PRO A C 1
ATOM 1404 O O . PRO A 1 180 ? -8.481 -2.687 -2.180 1.00 95.06 180 PRO A O 1
ATOM 1407 N N . LYS A 1 181 ? -8.894 -1.783 -4.190 1.00 94.56 181 LYS A N 1
ATOM 1408 C CA . LYS A 1 181 ? -8.110 -2.738 -4.979 1.00 94.56 181 LYS A CA 1
ATOM 1409 C C . LYS A 1 181 ? -7.148 -1.972 -5.894 1.00 94.56 181 LYS A C 1
ATOM 1411 O O . LYS A 1 181 ? -7.609 -1.062 -6.581 1.00 94.56 181 LYS A O 1
ATOM 1416 N N . PRO A 1 182 ? -5.850 -2.325 -5.929 1.00 93.75 182 PRO A N 1
ATOM 1417 C CA . PRO A 1 182 ? -4.906 -1.724 -6.862 1.00 93.75 182 PRO A CA 1
ATOM 1418 C C . PRO A 1 182 ? -5.295 -2.001 -8.312 1.00 93.75 182 PRO A C 1
ATOM 1420 O O . PRO A 1 182 ? -5.705 -3.112 -8.656 1.00 93.75 182 PRO A O 1
ATOM 1423 N N . GLU A 1 183 ? -5.099 -1.007 -9.171 1.00 91.62 183 GLU A N 1
ATOM 1424 C CA . GLU A 1 183 ? -5.187 -1.203 -10.612 1.00 91.62 183 GLU A CA 1
ATOM 1425 C C . GLU A 1 183 ? -4.023 -2.071 -11.102 1.00 91.62 183 GLU A C 1
ATOM 1427 O O . GLU A 1 183 ? -2.888 -1.996 -10.615 1.00 91.62 183 GLU A O 1
ATOM 1432 N N . ARG A 1 184 ? -4.311 -2.923 -12.081 1.00 84.62 184 ARG A N 1
ATOM 1433 C CA . ARG A 1 184 ? -3.324 -3.776 -12.734 1.00 84.62 184 ARG A CA 1
ATOM 1434 C C . ARG A 1 184 ? -3.599 -3.731 -14.219 1.00 84.62 184 ARG A C 1
ATOM 1436 O O . ARG A 1 184 ? -4.692 -4.107 -14.635 1.00 84.62 184 ARG A O 1
ATOM 1443 N N . LEU A 1 185 ? -2.612 -3.312 -15.003 1.00 77.62 185 LEU A N 1
ATOM 1444 C CA . LEU A 1 185 ? -2.663 -3.601 -16.426 1.00 77.62 185 LEU A CA 1
ATOM 1445 C C . LEU A 1 185 ? -2.365 -5.091 -16.620 1.00 77.62 185 LEU A C 1
ATOM 1447 O O . LEU A 1 185 ? -1.496 -5.624 -15.922 1.00 77.62 185 LEU A O 1
ATOM 1451 N N . PRO A 1 186 ? -3.077 -5.777 -17.530 1.00 65.38 186 PRO A N 1
ATOM 1452 C CA . PRO A 1 186 ? -2.725 -7.134 -17.905 1.00 65.38 186 PRO A CA 1
ATOM 1453 C C . PRO A 1 186 ? -1.253 -7.193 -18.311 1.00 65.38 186 PRO A C 1
ATOM 1455 O O . PRO A 1 186 ? -0.750 -6.298 -18.999 1.00 65.38 186 PRO A O 1
ATOM 1458 N N . VAL A 1 187 ? -0.574 -8.255 -17.887 1.00 59.06 187 VAL A N 1
ATOM 1459 C CA . VAL A 1 187 ? 0.736 -8.611 -18.431 1.00 59.06 187 VAL A CA 1
ATOM 1460 C C . VAL A 1 187 ? 0.465 -9.223 -19.809 1.00 59.06 187 VAL A C 1
ATOM 1462 O O . VAL A 1 187 ? 0.312 -10.434 -19.923 1.00 59.06 187 VAL A O 1
ATOM 1465 N N . VAL A 1 188 ? 0.251 -8.370 -20.814 1.00 49.75 188 VAL A N 1
ATOM 1466 C CA . VAL A 1 188 ? 0.225 -8.752 -22.238 1.00 49.75 188 VAL A CA 1
ATOM 1467 C C . VAL A 1 188 ? 1.640 -8.874 -22.776 1.00 49.75 188 VAL A C 1
ATOM 1469 O O . VAL A 1 188 ? 2.493 -8.041 -22.383 1.00 49.75 188 VAL A O 1
#

Sequence (188 aa):
MQTIGRDLGVECSHCHVADDWKRDEKPQFDFAARMIRMTQGLSAGTLRDLGGVTCWSCHRGNVKPARMPRASWEDRLAKWPDALKLKDEDAKKPARDVYRNIQSMADSPAGSLPMTMSVFAAALGVSCDHCHVPGRWDSDEKPAKATARLMLRLFSEIPKYFEPSRQPGMQCYTCHQGAPKPERLPVV

pLDDT: mean 92.9, std 5.96, range [49.75, 98.06]